Protein AF-A0A9X1VVJ6-F1 (afdb_monomer_lite)

Organism: NCBI:txid2916838

Foldseek 3Di:
DDLVVVLVVLLVVQVVLQVVLCVVPVQVPFDDWDADQALQKIWGHDPPDIWMFRKAWQWKAQQVQQKIAGLCLPPLGQRQQSCLLVQQLVVCVVVVNCLSNPRMDHHHPCSQSSSLSSSCVRNNASHKDWDDDPRMIIIIGTHDIDDPVVSVVSQVQWDQDPVSGTHHKAKEFPPQDLPDAQAKDWPDDDDGNDDDDPPDHTYIYGPVLVVVQVVVVHDDPRSCVVRVMDMDGPVRSVSSVVRHD

pLDDT: mean 96.11, std 2.96, range [78.62, 98.75]

Secondary structure (DSSP, 8-state):
--HHHHHHHHHHHHHHHHHHHHHHH-TTS-SEEEEETTTTEEEEEETTEEEEEEEEEEEEEETTTTEEEEGGG-TT---GGGGGGHHHHHHHHHHT-HHHH-SEEE--TTHHHHHHHHHHHHH--SEEEEEEETTEEEEEEEEEEE-HHHHHHHHHH-EEETTTEEE-EEEE-TT--SSS----EESS---TT----TT--EEEE-HHHHHHHHHTTSS-HHHHHHH--EEEEHHHHHHHHHHH-

InterPro domains:
  IPR049249 Family of unknown function DUF6882 [PF21813] (6-143)

Radius of gyration: 20.79 Å; chains: 1; bounding box: 54×47×54 Å

Structure (mmCIF, N/CA/C/O backbone):
data_AF-A0A9X1VVJ6-F1
#
_entry.id   AF-A0A9X1VVJ6-F1
#
loop_
_atom_site.group_PDB
_atom_site.id
_atom_site.type_symbol
_atom_site.label_atom_id
_atom_site.label_alt_id
_atom_site.label_comp_id
_atom_site.label_asym_id
_atom_site.label_entity_id
_atom_site.label_seq_id
_atom_site.pdbx_PDB_ins_code
_atom_site.Cartn_x
_atom_site.Cartn_y
_atom_site.Cartn_z
_atom_site.occupancy
_atom_site.B_iso_or_equiv
_atom_site.auth_seq_id
_atom_site.auth_comp_id
_atom_site.auth_asym_id
_atom_site.auth_atom_id
_atom_site.pdbx_PDB_model_num
ATOM 1 N N . MET A 1 1 ? -9.394 -23.927 14.665 1.00 83.56 1 MET A N 1
ATOM 2 C CA . MET A 1 1 ? -10.189 -23.006 15.516 1.00 83.56 1 MET A CA 1
ATOM 3 C C . MET A 1 1 ? -11.345 -22.495 14.666 1.00 83.56 1 MET A C 1
ATOM 5 O O . MET A 1 1 ? -11.160 -22.437 13.464 1.00 83.56 1 MET A O 1
ATOM 9 N N . LYS A 1 2 ? -12.531 -22.216 15.223 1.00 93.81 2 LYS A N 1
ATOM 10 C CA . LYS A 1 2 ? -13.623 -21.587 14.450 1.00 93.81 2 LYS A CA 1
ATOM 11 C C . LYS A 1 2 ? -13.331 -20.093 14.268 1.00 93.81 2 LYS A C 1
ATOM 13 O O . LYS A 1 2 ? -12.770 -19.509 15.195 1.00 93.81 2 LYS A O 1
ATOM 18 N N . TYR A 1 3 ? -13.766 -19.499 13.153 1.00 96.00 3 TYR A N 1
ATOM 19 C CA . TYR A 1 3 ? -13.563 -18.077 12.832 1.00 96.00 3 TYR A CA 1
ATOM 20 C C . TYR A 1 3 ? -13.883 -17.152 14.011 1.00 96.00 3 TYR A C 1
ATOM 22 O O . TYR A 1 3 ? -12.994 -16.477 14.508 1.00 96.00 3 TYR A O 1
ATOM 30 N N . LYS A 1 4 ? -15.106 -17.224 14.551 1.00 95.38 4 LYS A N 1
ATOM 31 C CA . LYS A 1 4 ? -15.554 -16.348 15.644 1.00 95.38 4 LYS A CA 1
ATOM 32 C C . LYS A 1 4 ? -14.615 -16.357 16.859 1.00 95.38 4 LYS A C 1
ATOM 34 O O . LYS A 1 4 ? -14.256 -15.311 17.373 1.00 95.38 4 LYS A O 1
ATOM 39 N N . LYS A 1 5 ? -14.142 -17.539 17.271 1.00 96.88 5 LYS A N 1
ATOM 40 C CA . LYS A 1 5 ? -13.196 -17.666 18.394 1.00 96.88 5 LYS A CA 1
ATOM 41 C C . LYS A 1 5 ? -11.812 -17.099 18.053 1.00 96.88 5 LYS A C 1
ATOM 43 O O . LYS A 1 5 ? -11.107 -16.634 18.942 1.00 96.88 5 LYS A O 1
ATOM 48 N N . TYR A 1 6 ? -11.396 -17.194 16.789 1.00 97.19 6 TYR A N 1
ATOM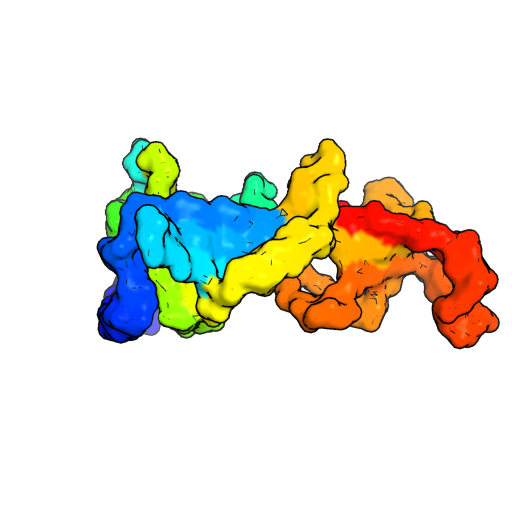 49 C CA . TYR A 1 6 ? -10.152 -16.583 16.325 1.00 97.19 6 TYR A CA 1
ATOM 50 C C . TYR A 1 6 ? -10.257 -15.058 16.355 1.00 97.19 6 TYR A C 1
ATOM 52 O O . TYR A 1 6 ? -9.444 -14.425 17.016 1.00 97.19 6 TYR A O 1
ATOM 60 N N . ALA A 1 7 ? -11.306 -14.515 15.739 1.00 97.38 7 ALA A N 1
ATOM 61 C CA . ALA A 1 7 ? -11.630 -13.097 15.718 1.00 97.38 7 ALA A CA 1
ATOM 62 C C . ALA A 1 7 ? -11.698 -12.494 17.131 1.00 97.38 7 ALA A C 1
ATOM 64 O O . ALA A 1 7 ? -10.982 -11.544 17.429 1.00 97.38 7 ALA A O 1
ATOM 65 N N . GLU A 1 8 ? -12.455 -13.113 18.045 1.00 97.19 8 GLU A N 1
ATOM 66 C CA . GLU A 1 8 ? -12.540 -12.693 19.453 1.00 97.19 8 GLU A CA 1
ATOM 67 C C . GLU A 1 8 ? -11.159 -12.633 20.125 1.00 97.19 8 GLU A C 1
ATOM 69 O O . GLU A 1 8 ? -10.846 -11.668 20.825 1.00 97.19 8 GLU A O 1
ATOM 74 N N . LYS A 1 9 ? -10.307 -13.640 19.890 1.00 97.62 9 LYS A N 1
ATOM 75 C CA . LYS A 1 9 ? -8.946 -13.679 20.439 1.00 97.62 9 LYS A CA 1
ATOM 76 C C . LYS A 1 9 ? -8.069 -12.570 19.853 1.00 97.62 9 LYS A C 1
ATOM 78 O O . LYS A 1 9 ? -7.308 -11.958 20.600 1.00 97.62 9 LYS A O 1
ATOM 83 N N . SER A 1 10 ? -8.154 -12.320 18.549 1.00 97.62 10 SER A N 1
ATOM 84 C CA . S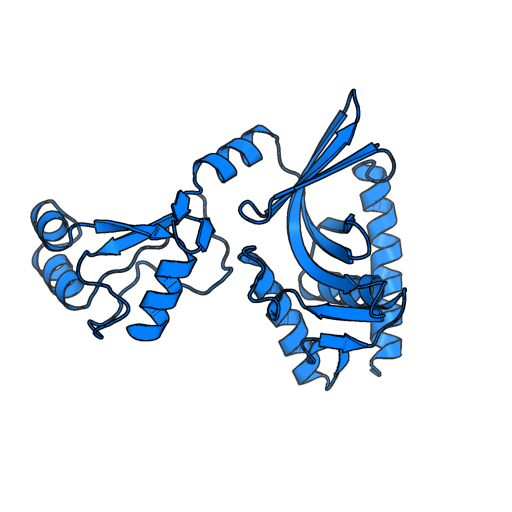ER A 1 10 ? -7.398 -11.250 17.892 1.00 97.62 10 SER A CA 1
ATOM 85 C C . SER A 1 10 ? -7.830 -9.875 18.408 1.00 97.62 10 SER A C 1
ATOM 87 O O . SER A 1 10 ? -6.971 -9.068 18.752 1.00 97.62 10 SER A O 1
ATOM 89 N N . CYS A 1 11 ? -9.134 -9.636 18.588 1.00 97.88 11 CYS A N 1
ATOM 90 C CA . CYS A 1 11 ? -9.654 -8.400 19.185 1.00 97.88 11 CYS A CA 1
ATOM 91 C C . CYS A 1 11 ? -9.164 -8.185 20.623 1.00 97.88 11 CYS A C 1
ATOM 93 O O . CYS A 1 11 ? -8.804 -7.072 20.995 1.00 97.88 11 CYS A O 1
ATOM 95 N N . GLN A 1 12 ? -9.133 -9.239 21.447 1.00 97.12 12 GLN A N 1
ATOM 96 C CA . GLN A 1 12 ? -8.618 -9.153 22.820 1.00 97.12 12 GLN A CA 1
ATOM 97 C C . GLN A 1 12 ? -7.144 -8.742 22.846 1.00 97.12 12 GLN A C 1
ATOM 99 O O . GLN A 1 12 ? -6.789 -7.802 23.553 1.00 97.12 12 GLN A O 1
ATOM 104 N N . LYS A 1 13 ? -6.309 -9.388 22.023 1.00 95.88 13 LYS A N 1
ATOM 105 C CA . LYS A 1 13 ? -4.891 -9.028 21.894 1.00 95.88 13 LYS A CA 1
ATOM 106 C C . LYS A 1 13 ? -4.706 -7.594 21.406 1.00 95.88 13 LYS A C 1
ATOM 108 O O . LYS A 1 13 ? -3.882 -6.873 21.961 1.00 95.88 13 LYS A O 1
ATOM 113 N N . LEU A 1 14 ? -5.466 -7.183 20.383 1.00 97.44 14 LEU A N 1
ATOM 114 C CA . LEU A 1 14 ? -5.375 -5.820 19.869 1.00 97.44 14 LEU A CA 1
ATOM 115 C C . LEU A 1 14 ? -5.763 -4.815 20.953 1.00 97.44 14 LEU A C 1
ATOM 117 O O . LEU A 1 14 ? -5.062 -3.830 21.109 1.00 97.44 14 LEU A O 1
ATOM 121 N N . ASN A 1 15 ? -6.819 -5.057 21.733 1.00 95.94 15 ASN A N 1
ATOM 122 C CA . ASN A 1 15 ? -7.220 -4.142 22.806 1.00 95.94 15 ASN A CA 1
ATOM 123 C C . ASN A 1 15 ? -6.113 -3.932 23.851 1.00 95.94 15 ASN A C 1
ATOM 125 O O . ASN A 1 15 ? -5.872 -2.797 24.257 1.00 95.94 15 ASN A O 1
ATOM 129 N N . GLU A 1 16 ? -5.431 -4.998 24.276 1.00 94.12 16 GLU A N 1
ATOM 130 C CA . GLU A 1 16 ? -4.302 -4.895 25.211 1.00 94.12 16 GLU A CA 1
ATOM 131 C C . GLU A 1 16 ? -3.166 -4.058 24.612 1.00 94.12 16 GLU A C 1
ATOM 133 O O . GLU A 1 16 ? -2.712 -3.09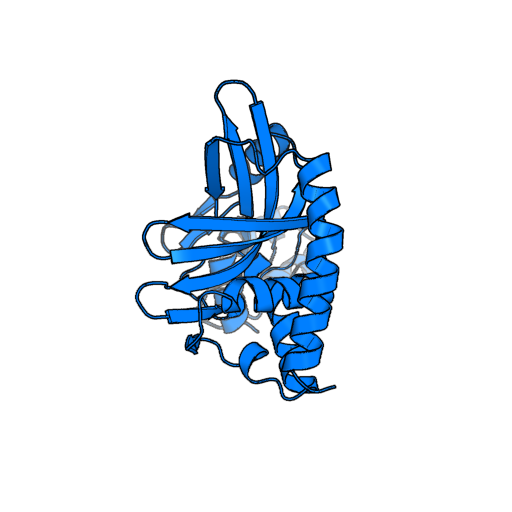8 25.231 1.00 94.12 16 GLU A O 1
ATOM 138 N N . PHE A 1 17 ? -2.777 -4.365 23.375 1.00 95.69 17 PHE A N 1
ATOM 139 C CA . PHE A 1 17 ? -1.693 -3.677 22.680 1.00 95.69 17 PHE A CA 1
ATOM 140 C C . PHE A 1 17 ? -2.023 -2.206 22.365 1.00 95.69 17 PHE A C 1
ATOM 142 O O . PHE A 1 17 ? -1.212 -1.302 22.570 1.00 95.69 17 PHE A O 1
ATOM 149 N N . GLN A 1 18 ? -3.248 -1.945 21.909 1.00 96.00 18 GLN A N 1
ATOM 150 C CA . GLN A 1 18 ? -3.723 -0.621 21.519 1.00 96.00 18 GLN A CA 1
ATOM 151 C C . GLN A 1 18 ? -3.803 0.328 22.724 1.00 96.00 18 GLN A C 1
ATOM 153 O O . GLN A 1 18 ? -3.614 1.531 22.553 1.00 96.00 18 GLN A O 1
ATOM 158 N N . ASN A 1 19 ? -4.039 -0.178 23.940 1.00 95.00 19 ASN A N 1
ATOM 159 C CA . ASN A 1 19 ? -4.012 0.647 25.151 1.00 95.00 19 ASN A CA 1
ATOM 160 C C . ASN A 1 19 ? -2.631 1.266 25.393 1.00 95.00 19 ASN A C 1
ATOM 162 O O . ASN A 1 19 ? -2.540 2.440 25.751 1.00 95.00 19 ASN A O 1
ATOM 166 N N . ASP A 1 20 ? -1.564 0.496 25.193 1.00 95.50 20 ASP A N 1
ATOM 167 C CA . ASP A 1 20 ? -0.199 0.992 25.366 1.00 95.50 20 ASP A CA 1
ATOM 168 C C . ASP A 1 20 ? 0.210 1.902 24.203 1.00 95.50 20 ASP A C 1
ATOM 170 O O . ASP A 1 20 ? 0.806 2.954 24.436 1.00 95.50 20 ASP A O 1
ATOM 174 N N . PHE A 1 21 ? -0.209 1.577 22.974 1.00 97.00 21 PHE A N 1
ATOM 175 C CA . PHE A 1 21 ? -0.048 2.454 21.811 1.00 97.00 21 PHE A CA 1
ATOM 176 C C . PHE A 1 21 ? -0.684 3.836 22.034 1.00 97.00 21 PHE A C 1
ATOM 178 O O . PHE A 1 21 ? -0.017 4.860 21.883 1.00 97.00 21 PHE A O 1
ATOM 185 N N . ARG A 1 22 ? -1.953 3.880 22.466 1.00 96.38 22 ARG A N 1
ATOM 186 C CA . ARG A 1 22 ? -2.681 5.134 22.730 1.00 96.38 22 ARG A CA 1
ATOM 187 C C . ARG A 1 22 ? -2.017 5.968 23.816 1.00 96.38 22 ARG A C 1
ATOM 189 O O . ARG A 1 22 ? -1.924 7.177 23.663 1.00 96.38 22 ARG A O 1
ATOM 196 N N . LYS A 1 23 ? -1.527 5.341 24.891 1.00 95.88 23 LYS A N 1
ATOM 197 C CA . LYS A 1 23 ? -0.794 6.047 25.955 1.00 95.88 23 LYS A CA 1
ATOM 198 C C . LYS A 1 23 ? 0.539 6.603 25.464 1.00 95.88 23 LYS A C 1
ATOM 200 O O . LYS A 1 23 ? 0.901 7.708 25.847 1.00 95.88 23 LYS A O 1
ATOM 205 N N . LYS A 1 24 ? 1.272 5.835 24.652 1.00 97.06 24 LYS A N 1
ATOM 206 C CA . LYS A 1 24 ? 2.585 6.232 24.134 1.00 97.06 24 LYS A CA 1
ATOM 207 C C . LYS A 1 24 ? 2.485 7.425 23.182 1.00 97.06 24 LYS A C 1
ATOM 209 O O . LYS A 1 24 ? 3.297 8.336 23.281 1.00 97.06 24 LYS A O 1
ATOM 214 N N . TYR A 1 25 ? 1.508 7.399 22.278 1.00 97.12 25 TYR A N 1
ATOM 215 C CA . TYR A 1 25 ? 1.393 8.356 21.172 1.00 97.12 25 TYR A CA 1
ATOM 216 C C . TYR A 1 25 ? 0.284 9.393 21.342 1.00 97.12 25 TYR A C 1
ATOM 218 O O . TYR A 1 25 ? 0.119 10.265 20.492 1.00 97.12 25 TYR A O 1
ATOM 226 N N . ASP A 1 26 ? -0.484 9.293 22.425 1.00 95.62 26 ASP A N 1
ATOM 227 C CA . ASP A 1 26 ? -1.562 10.216 22.772 1.00 95.62 26 ASP A CA 1
ATOM 228 C C . ASP A 1 26 ? -2.646 10.341 21.678 1.00 95.62 26 ASP A C 1
ATOM 230 O O . ASP A 1 26 ? -3.251 11.395 21.481 1.00 95.62 26 ASP A O 1
ATOM 234 N N . THR A 1 27 ? -2.898 9.255 20.932 1.00 94.19 27 THR A N 1
ATOM 235 C CA . THR A 1 27 ? -3.704 9.283 19.693 1.00 94.19 27 THR A CA 1
ATOM 236 C C . THR A 1 27 ? -5.182 9.621 19.894 1.00 94.19 27 THR A C 1
ATOM 238 O O . THR A 1 27 ? -5.867 9.930 18.922 1.00 94.19 27 THR A O 1
ATOM 241 N N . ASP A 1 28 ? -5.675 9.557 21.133 1.00 93.00 28 ASP A N 1
ATOM 242 C CA . ASP A 1 28 ? -7.059 9.898 21.485 1.00 93.00 28 ASP A CA 1
ATOM 243 C C . ASP A 1 28 ? -7.253 11.413 21.704 1.00 93.00 28 ASP A C 1
ATOM 245 O O . ASP A 1 28 ? -8.385 11.876 21.803 1.00 93.00 28 ASP A O 1
ATOM 249 N N . ASN A 1 29 ? -6.166 12.195 21.767 1.00 95.06 29 ASN A N 1
ATOM 250 C CA . ASN A 1 29 ? -6.191 13.614 22.138 1.00 95.06 29 ASN A CA 1
ATOM 251 C C . ASN A 1 29 ? -5.755 14.548 20.995 1.00 95.06 29 ASN A C 1
ATOM 253 O O . ASN A 1 29 ? -5.213 15.624 21.259 1.00 95.06 29 ASN A O 1
ATOM 257 N N . TYR A 1 30 ? -5.962 14.144 19.740 1.00 97.06 30 TYR A N 1
ATOM 258 C CA . TYR A 1 30 ? -5.813 15.004 18.561 1.00 97.06 30 TYR A CA 1
ATOM 259 C C . TYR A 1 30 ? -7.189 15.388 18.014 1.00 97.06 30 TYR A C 1
ATOM 261 O O . TYR A 1 30 ? -8.105 14.570 17.990 1.00 97.06 30 TYR A O 1
ATOM 269 N N . GLU A 1 31 ? -7.336 16.636 17.577 1.00 96.94 31 GLU A N 1
ATOM 270 C CA . GLU A 1 31 ? -8.619 17.175 17.106 1.00 96.94 31 GLU A CA 1
ATOM 271 C C . GLU A 1 31 ? -8.898 16.820 15.648 1.00 96.94 31 GLU A C 1
ATOM 273 O O . GLU A 1 31 ? -10.048 16.635 15.256 1.00 96.94 31 GLU A O 1
ATOM 278 N N . ASN A 1 32 ? -7.840 16.736 14.844 1.00 97.75 32 ASN A N 1
ATOM 279 C CA . ASN A 1 32 ? -7.927 16.555 13.408 1.00 97.75 32 ASN A CA 1
ATOM 280 C C . ASN A 1 32 ? -7.005 15.433 12.945 1.00 97.75 32 ASN A C 1
ATOM 282 O O . ASN A 1 32 ? -6.000 15.096 13.577 1.00 97.75 32 ASN A O 1
ATOM 286 N N . TRP A 1 33 ? -7.341 14.892 11.783 1.00 97.75 33 TRP A N 1
ATOM 287 C CA . TRP A 1 33 ? -6.534 13.917 11.076 1.00 97.75 33 TRP A CA 1
ATOM 288 C C . TRP A 1 33 ? -6.500 14.266 9.590 1.00 97.75 33 TRP A C 1
ATOM 290 O O . TRP A 1 33 ? -7.429 14.863 9.047 1.00 97.75 33 TRP A O 1
ATOM 300 N N . PHE A 1 34 ? -5.423 13.874 8.927 1.00 97.62 34 PHE A N 1
ATOM 301 C CA . PHE A 1 34 ? -5.291 13.913 7.478 1.00 97.62 34 PHE A CA 1
ATOM 302 C C . PHE A 1 34 ? -4.490 12.693 7.045 1.00 97.62 34 PHE A C 1
ATOM 304 O O . PHE A 1 34 ? -3.456 12.408 7.639 1.00 97.62 34 PHE A O 1
ATOM 311 N N . TYR A 1 35 ? -4.953 11.967 6.033 1.00 97.12 35 TYR A N 1
ATOM 312 C CA . TYR A 1 35 ? -4.183 10.874 5.448 1.00 97.12 35 TYR A CA 1
ATOM 313 C C . TYR A 1 35 ? -3.980 11.123 3.955 1.00 97.12 35 TYR A C 1
ATOM 315 O O . TYR A 1 35 ? -4.862 11.664 3.282 1.00 97.12 35 TYR A O 1
ATOM 323 N N . ASN A 1 36 ? -2.831 10.699 3.440 1.00 96.38 36 ASN A N 1
ATOM 324 C CA . ASN A 1 36 ? -2.491 10.769 2.028 1.00 96.38 36 ASN A CA 1
ATOM 325 C C . ASN A 1 36 ? -2.326 9.347 1.481 1.00 96.38 36 ASN A C 1
ATOM 327 O O . ASN A 1 36 ? -1.513 8.576 1.976 1.00 96.38 36 ASN A O 1
ATOM 331 N N . GLN A 1 37 ? -3.113 9.004 0.459 1.00 95.00 37 GLN A N 1
ATOM 332 C CA . GLN A 1 37 ? -3.111 7.663 -0.136 1.00 95.00 37 GLN A CA 1
ATOM 333 C C . GLN A 1 37 ? -1.832 7.382 -0.930 1.00 95.00 37 GLN A C 1
ATOM 335 O O . GLN A 1 37 ? -1.354 6.257 -0.967 1.00 95.00 37 GLN A O 1
ATOM 340 N N . SER A 1 38 ? -1.267 8.404 -1.568 1.00 94.19 38 SER A N 1
ATOM 341 C CA . SER A 1 38 ? -0.103 8.246 -2.437 1.00 94.19 38 SER A CA 1
ATOM 342 C C . SER A 1 38 ? 1.191 8.068 -1.649 1.00 94.19 38 SER A C 1
ATOM 344 O O . SER A 1 38 ? 2.067 7.330 -2.087 1.00 94.19 38 SER A O 1
ATOM 346 N N . SER A 1 39 ? 1.320 8.754 -0.508 1.00 94.56 39 SER A N 1
ATOM 347 C CA . SER A 1 39 ? 2.472 8.628 0.398 1.00 94.56 39 SER A CA 1
ATOM 348 C C . SER A 1 39 ? 2.235 7.645 1.548 1.00 94.56 39 SER A C 1
ATOM 350 O O . SER A 1 39 ? 3.168 7.343 2.284 1.00 94.56 39 SER A O 1
ATOM 352 N N . GLU A 1 40 ? 1.005 7.142 1.707 1.00 96.19 40 GLU A N 1
ATOM 353 C CA . GLU A 1 40 ? 0.582 6.243 2.791 1.00 96.19 40 GLU A CA 1
ATOM 354 C C . GLU A 1 40 ? 0.927 6.781 4.186 1.00 96.19 40 GLU A C 1
ATOM 356 O O . GLU A 1 40 ? 1.308 6.042 5.099 1.00 96.19 40 GLU A O 1
ATOM 361 N N . THR A 1 41 ? 0.771 8.096 4.358 1.00 97.88 41 THR A N 1
ATOM 362 C CA . THR A 1 41 ? 1.017 8.792 5.621 1.00 97.88 41 THR A CA 1
ATOM 363 C C . THR A 1 41 ? -0.285 9.219 6.289 1.00 97.88 41 THR A C 1
ATOM 365 O O . THR A 1 41 ? -1.248 9.628 5.639 1.00 97.88 41 THR A O 1
ATOM 368 N N . LEU A 1 42 ? -0.320 9.122 7.616 1.00 98.56 42 LEU A N 1
ATOM 369 C CA . LEU A 1 42 ? -1.376 9.632 8.481 1.00 98.56 42 LEU A CA 1
ATOM 370 C C . LEU A 1 42 ? -0.779 10.703 9.388 1.00 98.56 42 LEU A C 1
ATOM 372 O O . LEU A 1 42 ? 0.123 10.418 10.167 1.00 98.56 42 LEU A O 1
ATOM 376 N N . ARG A 1 43 ? -1.336 11.907 9.339 1.00 98.50 43 ARG A N 1
ATOM 377 C CA . ARG A 1 43 ? -1.076 13.002 10.270 1.00 98.50 43 ARG A CA 1
ATOM 378 C C . ARG A 1 43 ? -2.231 13.108 11.256 1.00 98.50 43 ARG A C 1
ATOM 380 O O . ARG A 1 43 ? -3.381 13.235 10.836 1.00 98.50 43 ARG A O 1
ATOM 387 N N . LEU A 1 44 ? -1.929 13.130 12.548 1.00 98.50 44 LEU A N 1
ATOM 388 C CA . LEU A 1 44 ? -2.854 13.554 13.602 1.00 98.50 44 LEU A CA 1
ATOM 389 C C . LEU A 1 44 ? -2.381 14.908 14.123 1.00 98.50 44 LEU A C 1
ATOM 391 O O . LEU A 1 44 ? -1.186 15.076 14.357 1.00 98.50 44 LEU A O 1
ATOM 395 N N . TYR A 1 45 ? -3.276 15.885 14.270 1.00 98.19 45 TYR A N 1
ATOM 396 C CA . TYR A 1 45 ? -2.874 17.239 14.652 1.00 98.19 45 TYR A CA 1
ATOM 397 C C . TYR A 1 45 ? -3.952 18.017 15.421 1.00 98.19 45 TYR A C 1
ATOM 399 O O . TYR A 1 45 ? -5.156 17.830 15.244 1.00 98.19 45 TYR A O 1
ATOM 407 N N . SER A 1 46 ? -3.475 18.923 16.267 1.00 97.56 46 SER A N 1
ATOM 408 C CA . SER A 1 46 ? -4.220 19.970 16.975 1.00 97.56 46 SER A CA 1
ATOM 409 C C . SER A 1 46 ? -3.425 21.277 16.872 1.00 97.56 46 SER A C 1
ATOM 411 O O . SER A 1 46 ? -2.328 21.286 16.319 1.00 97.56 46 SER A O 1
ATOM 413 N N . GLU A 1 47 ? -3.928 22.378 17.435 1.00 95.06 47 GLU A N 1
ATOM 414 C CA . GLU A 1 47 ? -3.269 23.697 17.366 1.00 95.06 47 GLU A CA 1
ATOM 415 C C . GLU A 1 47 ? -1.776 23.675 17.759 1.00 95.06 47 GLU A C 1
ATOM 417 O O . GLU A 1 47 ? -0.962 24.332 17.117 1.00 95.06 47 GLU A O 1
ATOM 422 N N . ASN A 1 48 ? -1.405 22.883 18.774 1.00 94.56 48 ASN A N 1
ATOM 423 C CA . ASN A 1 48 ? -0.067 22.914 19.382 1.00 94.56 48 ASN A CA 1
ATOM 424 C C . ASN A 1 48 ? 0.720 21.597 19.286 1.00 94.56 48 ASN A C 1
ATOM 426 O O . ASN A 1 48 ? 1.773 21.474 19.910 1.00 94.56 48 ASN A O 1
ATOM 430 N N . LYS A 1 49 ? 0.210 20.585 18.575 1.00 96.56 49 LYS A N 1
ATOM 431 C CA . LYS A 1 49 ? 0.896 19.292 18.445 1.00 96.56 49 LYS A CA 1
ATOM 432 C C . LYS A 1 49 ? 0.483 18.554 17.185 1.00 96.56 49 LYS A C 1
ATOM 434 O O . LYS A 1 49 ? -0.668 18.632 16.761 1.00 96.56 49 LYS A O 1
ATOM 439 N N . GLU A 1 50 ? 1.412 17.782 16.647 1.00 97.88 50 GLU A N 1
ATOM 440 C CA . GLU A 1 50 ? 1.169 16.869 15.543 1.00 97.88 50 GLU A CA 1
ATOM 441 C C . GLU A 1 50 ? 2.066 15.641 15.637 1.00 97.88 50 GLU A C 1
ATOM 443 O O . GLU A 1 50 ? 3.133 15.689 16.247 1.00 97.88 50 GLU A O 1
ATOM 448 N N . ILE A 1 51 ? 1.611 14.550 15.035 1.00 98.50 51 ILE A N 1
ATOM 449 C CA . ILE A 1 51 ? 2.355 13.303 14.898 1.00 98.50 51 ILE A CA 1
ATOM 450 C C . ILE A 1 51 ? 2.026 12.670 13.549 1.00 98.50 51 ILE A C 1
ATOM 452 O O . ILE A 1 51 ? 0.910 12.826 13.039 1.00 98.50 51 ILE A O 1
ATOM 456 N N . TYR A 1 52 ? 2.993 11.956 12.983 1.00 98.69 52 TYR A N 1
ATOM 457 C CA . TYR A 1 52 ? 2.874 11.330 11.676 1.00 98.69 52 TYR A CA 1
ATOM 458 C C . TYR A 1 52 ? 3.181 9.839 11.763 1.00 98.69 52 TYR A C 1
ATOM 460 O O . TYR A 1 52 ? 4.049 9.406 12.518 1.00 98.69 52 TYR A O 1
ATOM 468 N N . PHE A 1 53 ? 2.470 9.054 10.963 1.00 98.62 53 PHE A N 1
ATOM 469 C CA . PHE A 1 53 ? 2.676 7.620 10.848 1.00 98.62 53 PHE A CA 1
ATOM 470 C C . PHE A 1 53 ? 2.675 7.186 9.388 1.00 98.62 53 PHE A C 1
ATOM 472 O O . PHE A 1 53 ? 1.866 7.690 8.609 1.00 98.62 53 PHE A O 1
ATOM 479 N N . LYS A 1 54 ? 3.485 6.183 9.035 1.00 97.94 54 LYS A N 1
ATOM 480 C CA . LYS A 1 54 ? 3.191 5.356 7.855 1.00 97.94 54 LYS A CA 1
ATOM 481 C C . LYS A 1 54 ? 2.070 4.381 8.185 1.00 97.94 54 LYS A C 1
ATOM 483 O O . LYS A 1 54 ? 1.988 3.875 9.312 1.00 97.94 54 LYS A O 1
ATOM 488 N N . TYR A 1 55 ? 1.234 4.079 7.199 1.00 98.06 55 TYR A N 1
ATOM 489 C CA . TYR A 1 55 ? 0.143 3.134 7.371 1.00 98.06 55 TYR A CA 1
ATOM 490 C C . TYR A 1 55 ? 0.047 2.090 6.255 1.00 98.06 55 TYR A C 1
ATOM 492 O O . TYR A 1 55 ? 0.611 2.235 5.177 1.00 98.06 55 TYR A O 1
ATOM 500 N N . ILE A 1 56 ? -0.689 1.015 6.539 1.00 98.00 56 ILE A N 1
ATOM 501 C CA . ILE A 1 56 ? -1.210 0.064 5.552 1.00 98.00 56 ILE A CA 1
ATOM 502 C C . ILE A 1 56 ? -2.739 0.137 5.617 1.00 98.00 56 ILE A C 1
ATOM 504 O O . ILE A 1 56 ? -3.301 -0.045 6.708 1.00 98.00 56 ILE A O 1
ATOM 508 N N . PRO A 1 57 ? -3.450 0.395 4.504 1.00 98.12 57 PRO A N 1
ATOM 509 C CA . PRO A 1 57 ? -4.904 0.353 4.516 1.00 98.12 57 PRO A CA 1
ATOM 510 C C . PRO A 1 57 ? -5.376 -1.088 4.693 1.00 98.12 57 PRO A C 1
ATOM 512 O O . PRO A 1 57 ? -4.956 -1.984 3.965 1.00 98.12 57 PRO A O 1
ATOM 515 N N . VAL A 1 58 ? -6.283 -1.318 5.639 1.00 98.62 58 VAL A N 1
ATOM 516 C CA . VAL A 1 58 ? -6.892 -2.636 5.880 1.00 98.62 58 VAL A CA 1
ATOM 517 C C . VAL A 1 58 ? -8.140 -2.809 5.026 1.00 98.62 58 VAL A C 1
ATOM 519 O O . VAL A 1 58 ? -8.329 -3.824 4.360 1.00 98.62 58 VAL A O 1
ATOM 522 N N . GLY A 1 59 ? -9.001 -1.800 5.036 1.00 98.31 59 GLY A N 1
ATOM 523 C CA . GLY A 1 59 ? -10.267 -1.830 4.330 1.00 98.31 59 GLY A CA 1
ATOM 524 C C . GLY A 1 59 ? -11.186 -0.712 4.778 1.00 98.31 59 GLY A C 1
ATOM 525 O O . GLY A 1 59 ? -10.810 0.170 5.559 1.00 98.31 59 GLY A O 1
ATOM 526 N N . THR A 1 60 ? -12.399 -0.750 4.245 1.00 98.19 60 THR A N 1
ATOM 527 C CA . THR A 1 60 ? -13.410 0.274 4.486 1.00 98.19 60 THR A CA 1
ATOM 528 C C . THR A 1 60 ? -14.737 -0.348 4.878 1.00 98.19 60 THR A C 1
ATOM 530 O O . THR A 1 60 ? -15.118 -1.385 4.335 1.00 98.19 60 THR A O 1
ATOM 533 N N . PHE A 1 61 ? -15.446 0.302 5.797 1.00 98.56 61 PHE A N 1
ATOM 534 C CA . PHE A 1 61 ? -16.800 -0.066 6.187 1.00 98.56 61 PHE A CA 1
ATOM 535 C C . PHE A 1 61 ? -17.764 1.069 5.835 1.00 98.56 61 PHE A C 1
ATOM 537 O O . PHE A 1 61 ? -17.613 2.185 6.331 1.00 98.56 61 PHE A O 1
ATOM 544 N N . SER A 1 62 ? -18.753 0.801 4.981 1.00 97.81 62 SER A N 1
ATOM 545 C CA . SER A 1 62 ? -19.837 1.753 4.714 1.00 97.81 62 SER A CA 1
ATOM 546 C C . SER A 1 62 ? -20.926 1.571 5.761 1.00 97.81 62 SER A C 1
ATOM 548 O O . SER A 1 62 ? -21.645 0.572 5.736 1.00 97.81 62 SER A O 1
ATOM 550 N N . GLN A 1 63 ? -21.103 2.564 6.631 1.00 96.75 63 GLN A N 1
ATOM 551 C CA . GLN A 1 63 ? -22.183 2.593 7.622 1.00 96.75 63 GLN A CA 1
ATOM 552 C C . GLN A 1 63 ? -23.560 2.658 6.950 1.00 96.75 63 GLN A C 1
ATOM 554 O O . GLN A 1 63 ? -24.534 2.092 7.440 1.00 96.75 63 GLN A O 1
ATOM 559 N N . LYS A 1 64 ? -23.654 3.317 5.788 1.00 96.25 64 LYS A N 1
ATOM 560 C CA . LYS A 1 64 ? -24.906 3.422 5.031 1.00 96.25 64 LYS A CA 1
ATOM 561 C C . LYS A 1 64 ? -25.353 2.085 4.449 1.00 96.25 64 LYS A C 1
ATOM 563 O O . LYS A 1 64 ? -26.549 1.804 4.409 1.00 96.25 64 LYS A O 1
ATOM 568 N N . LYS A 1 65 ? -24.408 1.287 3.941 1.00 97.06 65 LYS A N 1
ATOM 569 C CA . LYS A 1 65 ? -24.699 -0.009 3.309 1.00 97.06 65 LYS A CA 1
ATOM 570 C C . LYS A 1 65 ? -24.549 -1.191 4.266 1.00 97.06 65 LYS A C 1
ATOM 572 O O . LYS A 1 65 ? -25.030 -2.269 3.936 1.00 97.06 65 LYS A O 1
ATOM 577 N N . ASN A 1 66 ? -23.924 -0.987 5.426 1.00 97.94 66 ASN A N 1
ATOM 578 C CA . ASN A 1 66 ? -23.472 -2.038 6.337 1.00 97.94 66 ASN A CA 1
ATOM 579 C C . ASN A 1 66 ? -22.611 -3.078 5.615 1.00 97.94 66 ASN A C 1
ATOM 581 O O . ASN A 1 66 ? -22.865 -4.281 5.690 1.00 97.94 66 ASN A O 1
ATOM 585 N N . THR A 1 67 ? -21.620 -2.611 4.855 1.00 98.25 67 THR A N 1
ATOM 586 C CA . THR A 1 67 ? -20.732 -3.487 4.085 1.00 98.25 67 THR A CA 1
ATOM 587 C C . THR A 1 67 ? -19.272 -3.189 4.354 1.00 98.25 67 THR A C 1
ATOM 589 O O . THR A 1 67 ? -18.876 -2.035 4.506 1.00 98.25 67 THR A O 1
ATOM 592 N N . TRP A 1 68 ? -18.477 -4.251 4.385 1.00 98.50 68 TRP A N 1
ATOM 593 C CA . TRP A 1 68 ? -17.026 -4.207 4.411 1.00 98.50 68 TRP A CA 1
ATOM 594 C C . TRP A 1 68 ? -16.464 -4.420 3.007 1.00 98.50 68 TRP A C 1
ATOM 596 O O . TRP A 1 68 ? -16.994 -5.233 2.250 1.00 98.50 68 TRP A O 1
ATOM 606 N N . MET A 1 69 ? -15.368 -3.731 2.696 1.00 98.44 69 MET A N 1
ATOM 607 C CA . MET A 1 69 ? -14.525 -3.977 1.531 1.00 98.44 69 MET A CA 1
ATOM 608 C C . MET A 1 69 ? -13.063 -4.025 1.965 1.00 98.44 69 MET A C 1
ATOM 610 O O . MET A 1 69 ? -12.568 -3.071 2.571 1.00 98.44 69 MET A O 1
ATOM 614 N N . TRP A 1 70 ? -12.368 -5.109 1.631 1.00 98.62 70 TRP A N 1
ATOM 615 C CA . TRP A 1 70 ? -10.931 -5.213 1.867 1.00 98.62 70 TRP A CA 1
ATOM 616 C C . TRP A 1 70 ? -10.136 -4.262 0.970 1.00 98.62 70 TRP A C 1
ATOM 618 O O . TRP A 1 70 ? -10.499 -4.030 -0.183 1.00 98.62 70 TRP A O 1
ATOM 628 N N . SER A 1 71 ? -9.019 -3.737 1.476 1.00 97.88 71 SER A N 1
ATOM 629 C CA . SER A 1 71 ? -8.173 -2.824 0.701 1.00 97.88 71 SER A CA 1
ATOM 630 C C . SER A 1 71 ? -7.522 -3.508 -0.504 1.00 97.88 71 SER A C 1
ATOM 632 O O . SER A 1 71 ? -7.492 -2.904 -1.574 1.00 97.88 71 SER A O 1
ATOM 634 N N . TRP A 1 72 ? -7.102 -4.777 -0.388 1.00 96.88 72 TRP A N 1
ATOM 635 C CA . TRP A 1 72 ? -6.567 -5.556 -1.515 1.00 96.88 72 TRP A CA 1
ATOM 636 C C . TRP A 1 72 ? -7.541 -5.676 -2.697 1.00 96.88 72 TRP A C 1
ATOM 638 O O . TRP A 1 72 ? -7.089 -5.864 -3.820 1.00 96.88 72 TRP A O 1
ATOM 648 N N . ALA A 1 73 ? -8.851 -5.546 -2.462 1.00 96.94 73 ALA A N 1
ATOM 649 C CA . ALA A 1 73 ? -9.888 -5.616 -3.492 1.00 96.94 73 ALA A CA 1
ATOM 650 C C . ALA A 1 73 ? -10.298 -4.238 -4.047 1.00 96.94 73 ALA A C 1
ATOM 652 O O . ALA A 1 73 ? -11.071 -4.143 -4.999 1.00 96.94 73 ALA A O 1
ATOM 653 N N . ASN A 1 74 ? -9.835 -3.143 -3.437 1.00 94.94 74 ASN A N 1
ATOM 654 C CA . ASN A 1 74 ? -10.260 -1.801 -3.813 1.00 94.94 74 ASN A CA 1
ATOM 655 C C . ASN A 1 74 ? -9.409 -1.253 -4.964 1.00 94.94 74 ASN A C 1
ATOM 657 O O . ASN A 1 74 ? -8.407 -0.576 -4.736 1.00 94.94 74 ASN A O 1
ATOM 661 N N . GLU A 1 75 ? -9.819 -1.490 -6.207 1.00 90.19 75 GLU A N 1
ATOM 662 C CA . GLU A 1 75 ? -9.094 -1.019 -7.402 1.00 90.19 75 GLU A CA 1
ATOM 663 C C . GLU A 1 75 ? -9.025 0.510 -7.552 1.00 90.19 75 GLU A C 1
ATOM 665 O O . GLU A 1 75 ? -8.151 1.031 -8.245 1.00 90.19 75 GLU A O 1
ATOM 670 N N . ASN A 1 76 ? -9.905 1.244 -6.865 1.00 88.50 76 ASN A N 1
ATOM 671 C CA . ASN A 1 76 ? -9.917 2.709 -6.890 1.00 88.50 76 ASN A CA 1
ATOM 672 C C . ASN A 1 76 ? -8.943 3.340 -5.881 1.00 88.50 76 ASN A C 1
ATOM 674 O O . ASN A 1 76 ? -8.780 4.557 -5.872 1.00 88.50 76 ASN A O 1
ATOM 678 N N . SER A 1 77 ? -8.340 2.533 -5.006 1.00 90.56 77 SER A N 1
ATOM 679 C CA . SER A 1 77 ? -7.343 2.966 -4.024 1.00 90.56 77 SER A CA 1
ATOM 680 C C . SER A 1 77 ? -5.945 2.922 -4.642 1.00 90.56 77 SER A C 1
ATOM 682 O O . SER A 1 77 ? -5.574 1.933 -5.290 1.00 90.56 77 SER A O 1
ATOM 684 N N . VAL A 1 78 ? -5.197 4.012 -4.454 1.00 91.25 78 VAL A N 1
ATOM 685 C CA . VAL A 1 78 ? -3.847 4.203 -5.011 1.00 91.25 78 VAL A CA 1
ATOM 686 C C . VAL A 1 78 ? -2.739 3.755 -4.057 1.00 91.25 78 VAL A C 1
ATOM 688 O O . VAL A 1 78 ? -1.605 3.632 -4.498 1.00 91.25 78 VAL A O 1
ATOM 691 N N . GLU A 1 79 ? -3.069 3.475 -2.792 1.00 94.12 79 GLU A N 1
ATOM 692 C CA . GLU A 1 79 ? -2.159 2.962 -1.763 1.00 94.12 79 GLU A CA 1
ATOM 693 C C . GLU A 1 79 ? -1.450 1.665 -2.209 1.00 94.12 79 GLU A C 1
ATOM 695 O O . GLU A 1 79 ? -2.102 0.612 -2.296 1.00 94.12 79 GLU A O 1
ATOM 700 N N . PRO A 1 80 ? -0.129 1.680 -2.468 1.00 89.94 80 PRO A N 1
ATOM 701 C CA . PRO A 1 80 ? 0.585 0.489 -2.919 1.00 89.94 80 PRO A CA 1
ATOM 702 C C . PRO A 1 80 ? 0.572 -0.644 -1.884 1.00 89.94 80 PRO A C 1
ATOM 704 O O . PRO A 1 80 ? 0.312 -1.800 -2.227 1.00 89.94 80 PRO A O 1
ATOM 707 N N . ARG A 1 81 ? 0.779 -0.351 -0.594 1.00 93.19 81 ARG A N 1
ATOM 708 C CA . ARG A 1 81 ? 0.864 -1.366 0.468 1.00 93.19 81 ARG A CA 1
ATOM 709 C C . ARG A 1 81 ? -0.486 -1.995 0.803 1.00 93.19 81 ARG A C 1
ATOM 711 O O . ARG A 1 81 ? -0.515 -2.938 1.594 1.00 93.19 81 ARG A O 1
ATOM 718 N N . LYS A 1 82 ? -1.599 -1.610 0.157 1.00 95.56 82 LYS A N 1
ATOM 719 C CA . LYS A 1 82 ? -2.877 -2.348 0.258 1.00 95.56 82 LYS A CA 1
ATOM 720 C C . LYS A 1 82 ? -2.712 -3.837 -0.060 1.00 95.56 82 LYS A C 1
ATOM 722 O O . LYS A 1 82 ? -3.358 -4.673 0.571 1.00 95.56 82 LYS A O 1
ATOM 727 N N . PHE A 1 83 ? -1.793 -4.189 -0.965 1.00 95.31 83 PHE A N 1
ATOM 728 C CA . PHE A 1 83 ? -1.509 -5.578 -1.333 1.00 95.31 83 PHE A CA 1
ATOM 729 C C . PHE A 1 83 ? -0.893 -6.403 -0.191 1.00 95.31 83 PHE A C 1
ATOM 731 O O . PHE A 1 83 ? -1.017 -7.624 -0.202 1.00 95.31 83 PHE A O 1
ATOM 738 N N . GLN A 1 84 ? -0.358 -5.781 0.869 1.00 95.62 84 GLN A N 1
ATOM 739 C CA . GLN A 1 84 ? 0.045 -6.500 2.088 1.00 95.62 84 GLN A CA 1
ATOM 740 C C . GLN A 1 84 ? -1.136 -7.235 2.742 1.00 95.62 84 GLN A C 1
ATOM 742 O O . GLN A 1 84 ? -0.950 -8.269 3.387 1.00 95.62 84 GLN A O 1
ATOM 747 N N . THR A 1 85 ? -2.369 -6.758 2.537 1.00 97.44 85 THR A N 1
ATOM 748 C CA . THR A 1 85 ? -3.576 -7.425 3.045 1.00 97.44 85 THR A CA 1
ATOM 749 C C . THR A 1 85 ? -3.946 -8.701 2.281 1.00 97.44 85 THR A C 1
ATOM 751 O O . THR A 1 85 ? -4.752 -9.485 2.783 1.00 97.44 85 THR A O 1
ATOM 754 N N . LEU A 1 86 ? -3.280 -9.016 1.159 1.00 97.25 86 LEU A N 1
ATOM 755 C CA . LEU A 1 86 ? -3.367 -10.342 0.530 1.00 97.25 86 LEU A CA 1
ATOM 756 C C . LEU A 1 86 ? -2.864 -11.454 1.463 1.00 97.25 86 LEU A C 1
ATOM 758 O O . LEU A 1 86 ? -3.414 -12.551 1.439 1.00 97.25 86 LEU A O 1
ATOM 762 N N . LYS A 1 87 ? -1.928 -11.166 2.380 1.00 97.38 87 LYS A N 1
ATOM 763 C CA . LYS A 1 87 ? -1.506 -12.119 3.428 1.00 97.38 87 LYS A CA 1
ATOM 764 C C . LYS A 1 87 ? -2.683 -12.570 4.304 1.00 97.38 87 LYS A C 1
ATOM 766 O O . LYS A 1 87 ? -2.738 -13.721 4.742 1.00 97.38 87 LYS A O 1
ATOM 771 N N . VAL A 1 88 ? -3.648 -11.677 4.549 1.00 98.44 88 VAL A N 1
ATOM 772 C CA . VAL A 1 88 ? -4.877 -11.991 5.297 1.00 98.44 88 VAL A CA 1
ATOM 773 C C . VAL A 1 88 ? -5.792 -12.891 4.471 1.00 98.44 88 VAL A C 1
ATOM 775 O O . VAL A 1 88 ? -6.319 -13.869 5.005 1.00 98.44 88 VAL A O 1
ATOM 778 N N . LYS A 1 89 ? -5.916 -12.614 3.167 1.00 98.44 89 LYS A N 1
ATOM 779 C CA . LYS A 1 89 ? -6.655 -13.456 2.220 1.00 98.44 89 LYS A CA 1
ATOM 780 C C . LYS A 1 89 ? -6.084 -14.872 2.162 1.00 98.44 89 LYS A C 1
ATOM 782 O O . LYS A 1 89 ? -6.817 -15.826 2.407 1.00 98.44 89 LYS A O 1
ATOM 787 N N . GLU A 1 90 ? -4.776 -15.015 1.959 1.00 98.38 90 GLU A N 1
ATOM 788 C CA . GLU A 1 90 ? -4.087 -16.314 1.934 1.00 98.38 90 GLU A CA 1
ATOM 789 C C . GLU A 1 90 ? -4.274 -17.101 3.238 1.00 98.38 90 GLU A C 1
ATOM 791 O O . GLU A 1 90 ? -4.460 -18.323 3.242 1.00 98.38 90 GLU A O 1
ATOM 796 N N . PHE A 1 91 ? -4.214 -16.415 4.383 1.00 98.38 91 PHE A N 1
ATOM 797 C CA . PHE A 1 91 ? -4.509 -17.035 5.669 1.00 98.38 91 PHE A CA 1
ATOM 798 C C . PHE A 1 91 ? -5.970 -17.500 5.741 1.00 98.38 91 PHE A C 1
ATOM 800 O O . PHE A 1 91 ? -6.242 -18.612 6.203 1.00 98.38 91 PHE A O 1
ATOM 807 N N . GLY A 1 92 ? -6.900 -16.672 5.263 1.00 98.25 92 GLY A N 1
ATOM 808 C CA . GLY A 1 92 ? -8.318 -16.984 5.140 1.00 98.25 92 GLY A CA 1
ATOM 809 C C . GLY A 1 92 ? -8.585 -18.233 4.309 1.00 98.25 92 GLY A C 1
ATOM 810 O O . GLY A 1 92 ? -9.304 -19.117 4.771 1.00 98.25 92 GLY A O 1
ATOM 811 N N . GLU A 1 93 ? -7.945 -18.358 3.148 1.00 98.44 93 GLU A N 1
ATOM 812 C CA . GLU A 1 93 ? -8.035 -19.525 2.261 1.00 98.44 93 GLU A CA 1
ATOM 813 C C . GLU A 1 93 ? -7.546 -20.792 2.972 1.00 98.44 93 GLU A C 1
ATOM 815 O O . GLU A 1 93 ? -8.267 -21.785 3.060 1.00 98.44 93 GLU A O 1
ATOM 820 N N . LYS A 1 94 ? -6.368 -20.736 3.609 1.00 98.06 94 LYS A N 1
ATOM 821 C CA . LYS A 1 94 ? -5.805 -21.866 4.378 1.00 98.06 94 LYS A CA 1
ATOM 822 C C . LYS A 1 94 ? -6.696 -22.305 5.546 1.00 98.06 94 LYS A C 1
ATOM 824 O O . LYS A 1 94 ? -6.580 -23.439 6.017 1.00 98.06 94 LYS A O 1
ATOM 829 N N . LYS A 1 95 ? -7.539 -21.412 6.076 1.00 97.62 95 LYS A N 1
ATOM 830 C CA . LYS A 1 95 ? -8.445 -21.686 7.205 1.00 97.62 95 LYS A CA 1
ATOM 831 C C . LYS A 1 95 ? -9.907 -21.879 6.802 1.00 97.62 95 LYS A C 1
ATOM 833 O O . LYS A 1 95 ? -10.690 -22.263 7.670 1.00 97.62 95 LYS A O 1
ATOM 838 N N . ASN A 1 96 ? -10.255 -21.668 5.532 1.00 97.31 96 ASN A N 1
ATOM 839 C CA . ASN A 1 96 ? -11.629 -21.578 5.036 1.00 97.31 96 ASN A CA 1
ATOM 840 C C . ASN A 1 96 ? -12.465 -20.534 5.804 1.00 97.31 96 ASN A C 1
ATOM 842 O O . ASN A 1 96 ? -13.539 -20.835 6.326 1.00 97.31 96 ASN A O 1
ATOM 846 N N . TYR A 1 97 ? -11.939 -19.313 5.939 1.00 98.12 97 TYR A N 1
ATOM 847 C CA . TYR A 1 97 ? -12.640 -18.178 6.546 1.00 98.12 97 TYR A CA 1
ATOM 848 C C . TYR A 1 97 ? -13.123 -17.207 5.461 1.00 98.12 97 TYR A C 1
ATOM 850 O O . TYR A 1 97 ? -12.350 -16.399 4.946 1.00 98.12 97 TYR A O 1
ATOM 858 N N . GLU A 1 98 ? -14.414 -17.265 5.136 1.00 97.31 98 GLU A N 1
ATOM 859 C CA . GLU A 1 98 ? -15.029 -16.449 4.076 1.00 97.31 98 GLU A CA 1
ATOM 860 C C . GLU A 1 98 ? -14.891 -14.939 4.325 1.00 97.31 98 GLU A C 1
ATOM 862 O O . GLU A 1 98 ? -14.587 -14.188 3.405 1.00 97.31 98 GLU A O 1
ATOM 867 N N . ASN A 1 99 ? -14.989 -14.484 5.579 1.00 97.19 99 ASN A N 1
ATOM 868 C CA . ASN A 1 99 ? -14.811 -13.072 5.952 1.00 97.19 99 ASN A CA 1
ATOM 869 C C . ASN A 1 99 ? -13.427 -12.500 5.590 1.00 97.19 99 ASN A C 1
ATOM 871 O O . ASN A 1 99 ? -13.269 -11.287 5.476 1.00 97.19 99 ASN A O 1
ATOM 875 N N . LEU A 1 100 ? -12.415 -13.357 5.429 1.00 98.38 100 LEU A N 1
ATOM 876 C CA . LEU A 1 100 ? -11.056 -12.946 5.066 1.00 98.38 100 LEU A CA 1
ATOM 877 C C . LEU A 1 100 ? -10.780 -13.071 3.562 1.00 98.38 100 LEU A C 1
ATOM 879 O O . LEU A 1 100 ? -9.748 -12.601 3.100 1.00 98.38 100 LEU A O 1
ATOM 883 N N . THR A 1 101 ? -11.674 -13.714 2.808 1.00 98.06 101 THR A N 1
ATOM 884 C CA . THR A 1 101 ? -11.463 -14.059 1.391 1.00 98.06 101 THR A CA 1
ATOM 885 C C . THR A 1 101 ? -12.451 -13.384 0.453 1.00 98.06 101 THR A C 1
ATOM 887 O O . THR A 1 101 ? -12.081 -13.048 -0.669 1.00 98.06 101 THR A O 1
ATOM 890 N N . ASN A 1 102 ? -13.675 -13.122 0.914 1.00 98.19 102 ASN A N 1
ATOM 891 C CA . ASN A 1 102 ? -14.660 -12.350 0.173 1.00 98.19 102 ASN A CA 1
ATOM 892 C C . ASN A 1 102 ? -14.234 -10.878 0.120 1.00 98.19 102 ASN A C 1
ATOM 894 O O . ASN A 1 102 ? -14.093 -10.233 1.157 1.00 98.19 102 ASN A O 1
ATOM 898 N N . GLU A 1 103 ? -14.085 -10.349 -1.093 1.00 98.06 103 GLU A N 1
ATOM 899 C CA . GLU A 1 103 ? -13.683 -8.964 -1.383 1.00 98.06 103 GLU A CA 1
ATOM 900 C C . GLU A 1 103 ? -14.559 -7.931 -0.670 1.00 98.06 103 GLU A C 1
ATOM 902 O O . GLU A 1 103 ? -14.064 -6.992 -0.041 1.00 98.06 103 GLU A O 1
ATOM 907 N N . HIS A 1 104 ? -15.874 -8.135 -0.770 1.00 97.88 104 HIS A N 1
ATOM 908 C CA . HIS A 1 104 ? -16.900 -7.228 -0.286 1.00 97.88 104 HIS A CA 1
ATOM 909 C C . HIS A 1 104 ? -18.092 -8.022 0.263 1.00 97.88 104 HIS A C 1
ATOM 911 O O . HIS A 1 104 ? -18.651 -8.873 -0.431 1.00 97.88 104 HIS A O 1
ATOM 917 N N . PHE A 1 105 ? -18.520 -7.742 1.495 1.00 98.38 105 PHE A N 1
ATOM 918 C CA . PHE A 1 105 ? -19.606 -8.482 2.151 1.00 98.38 105 PHE A CA 1
ATOM 919 C C . PHE A 1 105 ? -20.357 -7.641 3.189 1.00 98.38 105 PHE A C 1
ATOM 921 O O . PHE A 1 105 ? -19.906 -6.573 3.595 1.00 98.38 105 PHE A O 1
ATOM 928 N N . GLY A 1 106 ? -21.537 -8.115 3.598 1.00 98.44 106 GLY A N 1
ATOM 929 C CA . GLY A 1 106 ? -22.343 -7.475 4.639 1.00 98.44 106 GLY A CA 1
ATOM 930 C C . GLY A 1 106 ? -21.750 -7.683 6.032 1.00 98.44 106 GLY A C 1
ATOM 931 O O . GLY A 1 106 ? -21.307 -8.781 6.358 1.00 98.44 106 GLY A O 1
ATOM 932 N N . GLY A 1 107 ? -21.774 -6.641 6.854 1.00 96.62 107 GLY A N 1
ATOM 933 C CA . GLY A 1 107 ? -21.253 -6.661 8.215 1.00 96.62 107 GLY A CA 1
ATOM 934 C C . GLY A 1 107 ? -22.067 -5.783 9.156 1.00 96.62 107 GLY A C 1
ATOM 935 O O . GLY A 1 107 ? -23.171 -5.342 8.846 1.00 96.62 107 GLY A O 1
ATOM 936 N N . ASP A 1 108 ? -21.497 -5.531 10.319 1.00 95.81 108 ASP A N 1
ATOM 937 C CA . ASP A 1 108 ? -22.028 -4.670 11.366 1.00 95.81 108 ASP A CA 1
ATOM 938 C C . ASP A 1 108 ? -20.951 -3.692 11.862 1.00 95.81 108 ASP A C 1
ATOM 940 O O . ASP A 1 108 ? -19.802 -3.710 11.415 1.00 95.81 108 ASP A O 1
ATOM 944 N N . ASN A 1 109 ? -21.308 -2.859 12.837 1.00 91.50 109 ASN A N 1
ATOM 945 C CA . ASN A 1 109 ? -20.418 -1.840 13.398 1.00 91.50 109 ASN A CA 1
ATOM 946 C C . ASN A 1 109 ? -19.167 -2.409 14.106 1.00 91.50 109 ASN A C 1
ATOM 948 O O . ASN A 1 109 ? -18.291 -1.641 14.505 1.00 91.50 109 ASN A O 1
ATOM 952 N N . PHE A 1 110 ? -19.068 -3.730 14.293 1.00 95.94 110 PHE A N 1
ATOM 953 C CA . PHE A 1 110 ? -17.888 -4.393 14.856 1.00 95.94 110 PHE A CA 1
ATOM 954 C C . PHE A 1 110 ? -16.959 -4.949 13.777 1.00 95.94 110 PHE A C 1
ATOM 956 O O . PHE A 1 110 ? -15.772 -5.142 14.039 1.00 95.94 110 PHE A O 1
ATOM 963 N N . THR A 1 111 ? -17.475 -5.162 12.564 1.00 97.94 111 THR A N 1
ATOM 964 C CA . THR A 1 111 ? -16.771 -5.834 11.466 1.00 97.94 111 THR A CA 1
ATOM 965 C C . THR A 1 111 ? -15.433 -5.173 11.151 1.00 97.94 111 THR A C 1
ATOM 967 O O . THR A 1 111 ? -14.419 -5.859 11.056 1.00 97.94 111 THR A O 1
ATOM 970 N N . GLY A 1 112 ? -15.372 -3.843 11.062 1.00 98.12 112 GLY A N 1
ATOM 971 C CA . GLY A 1 112 ? -14.113 -3.181 10.726 1.00 98.12 112 GLY A CA 1
ATOM 972 C C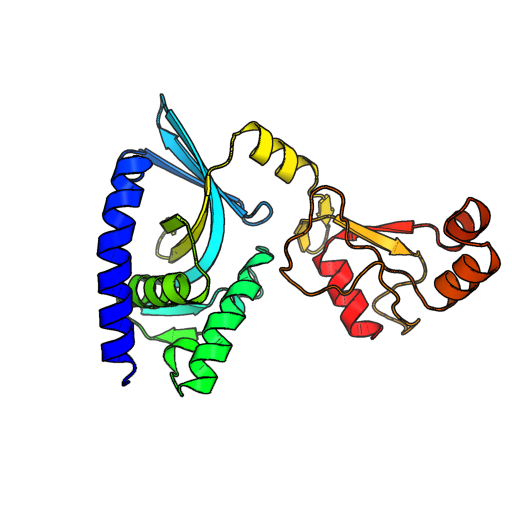 . GLY A 1 112 ? -13.019 -3.351 11.788 1.00 98.12 112 GLY A C 1
ATOM 973 O O . GLY A 1 112 ? -11.867 -3.617 11.444 1.00 98.12 112 GLY A O 1
ATOM 974 N N . TRP A 1 113 ? -13.366 -3.302 13.079 1.00 98.25 113 TRP A N 1
ATOM 975 C CA . TRP A 1 113 ? -12.407 -3.571 14.161 1.00 98.25 113 TRP A CA 1
ATOM 976 C C . TRP A 1 113 ? -12.021 -5.049 14.249 1.00 98.25 113 TRP A C 1
ATOM 978 O O . TRP A 1 113 ? -10.858 -5.357 14.509 1.00 98.25 113 TRP A O 1
ATOM 988 N N . GLU A 1 114 ? -12.963 -5.958 13.995 1.00 98.44 114 GLU A N 1
ATOM 989 C CA . GLU A 1 114 ? -12.706 -7.399 13.942 1.00 98.44 114 GLU A CA 1
ATOM 990 C C . GLU A 1 114 ? -11.630 -7.736 12.902 1.00 98.44 114 GLU A C 1
ATOM 992 O O . GLU A 1 114 ? -10.611 -8.360 13.212 1.00 98.44 114 GLU A O 1
ATOM 997 N N . LEU A 1 115 ? -11.824 -7.258 11.675 1.00 98.69 115 LEU A N 1
ATOM 998 C CA . LEU A 1 115 ? -10.945 -7.547 10.546 1.00 98.69 115 LEU A CA 1
ATOM 999 C C . LEU A 1 115 ? -9.602 -6.829 10.668 1.00 98.69 115 LEU A C 1
ATOM 1001 O O . LEU A 1 115 ? -8.564 -7.411 10.355 1.00 98.69 115 LEU A O 1
ATOM 1005 N N . THR A 1 116 ? -9.600 -5.614 11.218 1.00 98.75 116 THR A N 1
ATOM 1006 C CA . THR A 1 116 ? -8.370 -4.889 11.568 1.00 98.75 116 THR A CA 1
ATOM 1007 C C . THR A 1 116 ? -7.566 -5.614 12.643 1.00 98.75 116 THR A C 1
ATOM 1009 O O . THR A 1 116 ? -6.347 -5.694 12.531 1.00 98.75 116 THR A O 1
ATOM 1012 N N . SER A 1 117 ? -8.217 -6.219 13.641 1.00 98.69 117 SER A N 1
ATOM 1013 C CA . SER A 1 117 ? -7.525 -7.014 14.668 1.00 98.69 117 SER A CA 1
ATOM 1014 C C . SER A 1 117 ? -6.851 -8.252 14.084 1.00 98.69 117 SER A C 1
ATOM 1016 O O . SER A 1 117 ? -5.732 -8.594 14.465 1.00 98.69 117 SER A O 1
ATOM 1018 N N . ILE A 1 118 ? -7.514 -8.917 13.136 1.00 98.62 118 ILE A N 1
ATOM 1019 C CA . ILE A 1 118 ? -6.942 -10.066 12.430 1.00 98.62 118 ILE A CA 1
ATOM 1020 C C . ILE A 1 118 ? -5.776 -9.622 11.538 1.00 98.62 118 ILE A C 1
ATOM 1022 O O . ILE A 1 118 ? -4.716 -10.247 11.562 1.00 98.62 118 ILE A O 1
ATOM 1026 N N . ALA A 1 119 ? -5.944 -8.530 10.786 1.00 98.69 119 ALA A N 1
ATOM 1027 C CA . ALA A 1 119 ? -4.886 -7.976 9.948 1.00 98.69 119 ALA A CA 1
ATOM 1028 C C . ALA A 1 119 ? -3.659 -7.576 10.780 1.00 98.69 119 ALA A C 1
ATOM 1030 O O . ALA A 1 119 ? -2.540 -7.911 10.403 1.00 98.69 119 ALA A O 1
ATOM 1031 N N . PHE A 1 120 ? -3.866 -6.952 11.943 1.00 98.62 120 PHE A N 1
ATOM 1032 C CA . PHE A 1 120 ? -2.806 -6.611 12.889 1.00 98.62 120 PHE A CA 1
ATOM 1033 C C . PHE A 1 120 ? -2.031 -7.854 13.356 1.00 98.62 120 PHE A C 1
ATOM 1035 O O . PHE A 1 120 ? -0.805 -7.844 13.355 1.00 98.62 120 PHE A O 1
ATOM 1042 N N . GLU A 1 121 ? -2.723 -8.947 13.706 1.00 97.56 121 GLU A N 1
ATOM 1043 C CA . GLU A 1 121 ? -2.077 -10.196 14.138 1.00 97.56 121 GLU A CA 1
ATOM 1044 C C . GLU A 1 121 ? -1.273 -10.883 13.018 1.00 97.56 121 GLU A C 1
ATOM 1046 O O . GLU A 1 121 ? -0.267 -11.529 13.308 1.00 97.56 121 GLU A O 1
ATOM 1051 N N . ILE A 1 122 ? -1.709 -10.774 11.758 1.00 98.00 122 ILE A N 1
ATOM 1052 C CA . ILE 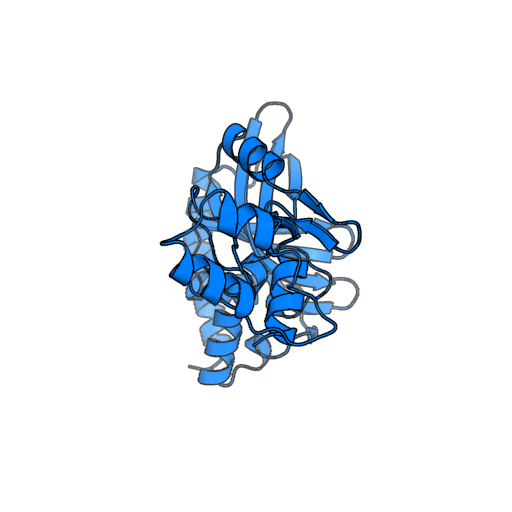A 1 122 ? -1.083 -11.452 10.608 1.00 98.00 122 ILE A CA 1
ATOM 1053 C C . ILE A 1 122 ? 0.064 -10.636 10.007 1.00 98.00 122 ILE A C 1
ATOM 1055 O O . ILE A 1 122 ? 1.105 -11.198 9.673 1.00 98.00 122 ILE A O 1
ATOM 1059 N N . ILE A 1 123 ? -0.147 -9.335 9.814 1.00 97.19 123 ILE A N 1
ATOM 1060 C CA . ILE A 1 123 ? 0.788 -8.450 9.111 1.00 97.19 123 ILE A CA 1
ATOM 1061 C C . ILE A 1 123 ? 1.808 -7.865 10.093 1.00 97.19 123 ILE A C 1
ATOM 1063 O O . ILE A 1 123 ? 2.982 -7.748 9.751 1.00 97.19 123 ILE A O 1
ATOM 1067 N N . GLY A 1 124 ? 1.379 -7.558 11.319 1.00 96.12 124 GLY A N 1
ATOM 1068 C CA . GLY A 1 124 ? 2.176 -6.821 12.294 1.00 96.12 124 GLY A CA 1
ATOM 1069 C C . GLY A 1 124 ? 2.137 -5.312 12.048 1.00 96.12 124 GLY A C 1
ATOM 1070 O O . GLY A 1 124 ? 2.140 -4.844 10.911 1.00 96.12 124 GLY A O 1
ATOM 1071 N N . ALA A 1 125 ? 2.063 -4.540 13.130 1.00 97.25 125 ALA A N 1
ATOM 1072 C CA . ALA A 1 125 ? 2.068 -3.080 13.108 1.00 97.25 125 ALA A CA 1
ATOM 1073 C C . ALA A 1 125 ? 2.430 -2.544 14.505 1.00 97.25 125 ALA A C 1
ATOM 1075 O O . ALA A 1 125 ? 2.428 -3.299 15.480 1.00 97.25 125 ALA A O 1
ATOM 1076 N N . ILE A 1 126 ? 2.691 -1.242 14.625 1.00 97.25 126 ILE A N 1
ATOM 1077 C CA . ILE A 1 126 ? 2.882 -0.580 15.924 1.00 97.25 126 ILE A CA 1
ATOM 1078 C C . ILE A 1 126 ? 1.574 -0.085 16.535 1.00 97.25 126 ILE A C 1
ATOM 1080 O O . ILE A 1 126 ? 1.572 0.255 17.709 1.00 97.25 126 ILE A O 1
ATOM 1084 N N . GLY A 1 127 ? 0.475 -0.068 15.781 1.00 98.00 127 GLY A N 1
ATOM 1085 C CA . GLY A 1 127 ? -0.852 0.301 16.264 1.00 98.00 127 GLY A CA 1
ATOM 1086 C C . GLY A 1 127 ? -1.894 0.232 15.157 1.00 98.00 127 GLY A C 1
ATOM 1087 O O . GLY A 1 127 ? -1.608 -0.171 14.031 1.00 98.00 127 GLY A O 1
ATOM 1088 N N . THR A 1 128 ? -3.120 0.630 15.470 1.00 98.44 128 THR A N 1
ATOM 1089 C CA . THR A 1 128 ? -4.206 0.751 14.489 1.00 98.44 128 THR A CA 1
ATOM 1090 C C . THR A 1 128 ? -4.900 2.095 14.633 1.00 98.44 128 THR A C 1
ATOM 1092 O O . THR A 1 128 ? -4.894 2.690 15.715 1.00 98.44 128 THR A O 1
ATOM 1095 N N . TYR A 1 129 ? -5.498 2.585 13.553 1.00 98.19 129 TYR A N 1
ATOM 1096 C CA . TYR A 1 129 ? -6.288 3.811 13.587 1.00 98.19 129 TYR A CA 1
ATOM 1097 C C . TYR A 1 129 ? -7.467 3.722 12.628 1.00 98.19 129 TYR A C 1
ATOM 1099 O O . TYR A 1 129 ? -7.421 3.005 11.628 1.00 98.19 129 TYR A O 1
ATOM 1107 N N . ARG A 1 130 ? -8.533 4.454 12.947 1.00 97.75 130 ARG A N 1
ATOM 1108 C CA . ARG A 1 130 ? -9.722 4.548 12.108 1.00 97.75 130 ARG A CA 1
ATOM 1109 C C . ARG A 1 130 ? -10.052 6.007 11.865 1.00 97.75 130 ARG A C 1
ATOM 1111 O O . ARG A 1 130 ? -10.235 6.758 12.819 1.00 97.75 130 ARG A O 1
ATOM 1118 N N . VAL A 1 131 ? -10.213 6.363 10.600 1.00 97.06 131 VAL A N 1
ATOM 1119 C CA . VAL A 1 131 ? -10.749 7.663 10.183 1.00 97.06 131 VAL A CA 1
ATOM 1120 C C . VAL A 1 131 ? -12.164 7.485 9.644 1.00 97.06 131 VAL A C 1
ATOM 1122 O O . VAL A 1 131 ? -12.515 6.413 9.146 1.00 97.06 131 VAL A O 1
ATOM 1125 N N . ILE A 1 132 ? -12.990 8.521 9.760 1.00 96.25 132 ILE A N 1
ATOM 1126 C CA . ILE A 1 132 ? -14.385 8.502 9.305 1.00 96.25 132 ILE A CA 1
ATOM 1127 C C . ILE A 1 132 ? -14.597 9.693 8.378 1.00 96.25 132 ILE A C 1
ATOM 1129 O O . ILE A 1 132 ? -14.484 10.834 8.814 1.00 96.25 132 ILE A O 1
ATOM 1133 N N . SER A 1 133 ? -14.908 9.418 7.113 1.00 93.06 133 SER A N 1
ATOM 1134 C CA . SER A 1 133 ? -15.287 10.425 6.121 1.00 93.06 133 SER A CA 1
ATOM 1135 C C . SER A 1 133 ? -16.738 10.182 5.727 1.00 93.06 133 SER A C 1
ATOM 1137 O O . SER A 1 133 ? -17.032 9.174 5.087 1.00 93.06 133 SER A O 1
ATOM 1139 N N . ASP A 1 134 ? -17.635 11.090 6.108 1.00 94.69 134 ASP A N 1
ATOM 1140 C CA . ASP A 1 134 ? -19.086 10.925 5.961 1.00 94.69 134 ASP A CA 1
ATOM 1141 C C . ASP A 1 134 ? -19.582 9.598 6.575 1.00 94.69 134 ASP A C 1
ATOM 1143 O O . ASP A 1 134 ? -19.445 9.392 7.779 1.00 94.69 134 ASP A O 1
ATOM 1147 N N . ASP A 1 135 ? -20.144 8.689 5.771 1.00 94.56 135 ASP A N 1
ATOM 1148 C CA . ASP A 1 135 ? -20.602 7.359 6.195 1.00 94.56 135 ASP A CA 1
ATOM 1149 C C . ASP A 1 135 ? -19.557 6.247 5.997 1.00 94.56 135 ASP A C 1
ATOM 1151 O O . ASP A 1 135 ? -19.867 5.068 6.197 1.00 94.56 135 ASP A O 1
ATOM 1155 N N . LEU A 1 136 ? -18.335 6.591 5.577 1.00 96.88 136 LEU A N 1
ATOM 1156 C CA . LEU A 1 136 ? -17.278 5.635 5.267 1.00 96.88 136 LEU A CA 1
ATOM 1157 C C . LEU A 1 136 ? -16.193 5.639 6.344 1.00 96.88 136 LEU A C 1
ATOM 1159 O O . LEU A 1 136 ? -15.428 6.594 6.496 1.00 96.88 136 LEU A O 1
ATOM 1163 N N . GLU A 1 137 ? -16.074 4.520 7.046 1.00 98.19 137 GLU A N 1
ATOM 1164 C CA . GLU A 1 137 ? -14.962 4.265 7.952 1.00 98.19 137 GLU A CA 1
ATOM 1165 C C . GLU A 1 137 ? -13.796 3.653 7.174 1.00 98.19 137 GLU A C 1
ATOM 1167 O O . GLU A 1 137 ? -13.990 2.708 6.406 1.00 98.19 137 GLU A O 1
ATOM 1172 N N . LYS A 1 138 ? -12.578 4.157 7.383 1.00 98.25 138 LYS A N 1
ATOM 1173 C CA . LYS A 1 138 ? -11.346 3.574 6.836 1.00 98.25 138 LYS A CA 1
ATOM 1174 C C . LYS A 1 138 ? -10.444 3.138 7.971 1.00 98.25 138 LYS A C 1
ATOM 1176 O O . LYS A 1 138 ? -10.249 3.884 8.930 1.00 98.25 138 LYS A O 1
ATOM 1181 N N . TYR A 1 139 ? -9.907 1.935 7.841 1.00 98.62 139 TYR A N 1
ATOM 1182 C CA . TYR A 1 139 ? -9.121 1.289 8.879 1.00 98.62 139 TYR A CA 1
ATOM 1183 C C . TYR A 1 139 ? -7.680 1.105 8.435 1.00 98.62 139 TYR A C 1
ATOM 1185 O O . TYR A 1 139 ? -7.418 0.651 7.319 1.00 98.62 139 TYR A O 1
ATOM 1193 N N . PHE A 1 140 ? -6.759 1.428 9.334 1.00 98.62 140 PHE A N 1
ATOM 1194 C CA . PHE A 1 140 ? -5.329 1.461 9.080 1.00 98.62 140 PHE A CA 1
ATOM 1195 C C . PHE A 1 140 ? -4.574 0.614 10.103 1.00 98.62 140 PHE A C 1
ATOM 1197 O O . PHE A 1 140 ? -4.874 0.655 11.300 1.00 98.62 140 PHE A O 1
ATOM 1204 N N . LEU A 1 141 ? -3.550 -0.099 9.635 1.00 98.69 141 LEU A N 1
ATOM 1205 C CA . LEU A 1 141 ? -2.434 -0.527 10.475 1.00 98.69 141 LEU A CA 1
ATOM 1206 C C . LEU A 1 141 ? -1.383 0.580 10.447 1.00 98.69 141 LEU A C 1
ATOM 1208 O O . LEU A 1 141 ? -0.955 0.966 9.366 1.00 98.69 141 LEU A O 1
ATOM 1212 N N . LEU A 1 142 ? -0.966 1.087 11.603 1.00 98.50 142 LEU A N 1
ATOM 1213 C CA . LEU A 1 142 ? 0.112 2.069 11.711 1.00 98.50 142 LEU A CA 1
ATOM 1214 C C . LEU A 1 142 ? 1.425 1.319 11.890 1.00 98.50 142 LEU A C 1
ATOM 1216 O O . LEU A 1 142 ? 1.549 0.544 12.837 1.00 98.50 142 LEU A O 1
ATOM 1220 N N . THR A 1 143 ? 2.380 1.502 10.981 1.00 97.12 143 THR A N 1
ATOM 1221 C CA . THR A 1 143 ? 3.593 0.667 10.927 1.00 97.12 143 THR A CA 1
ATOM 1222 C C . THR A 1 143 ? 4.813 1.328 11.549 1.00 97.12 143 THR A C 1
ATOM 1224 O O . THR A 1 143 ? 5.678 0.632 12.065 1.00 97.12 143 THR A O 1
ATOM 1227 N N . GLU A 1 144 ? 4.867 2.654 11.532 1.00 96.56 144 GLU A N 1
ATOM 1228 C CA . GLU A 1 144 ? 6.053 3.439 11.876 1.00 96.56 144 GLU A CA 1
ATOM 1229 C C . GLU A 1 144 ? 5.609 4.855 12.241 1.00 96.56 144 GLU A C 1
ATOM 1231 O O . GLU A 1 144 ? 4.743 5.400 11.559 1.00 96.56 144 GLU A O 1
ATOM 1236 N N . GLU A 1 145 ? 6.169 5.426 13.308 1.00 98.06 145 GLU A N 1
ATOM 1237 C CA . GLU A 1 145 ? 6.110 6.871 13.562 1.00 98.06 145 GLU A CA 1
ATOM 1238 C C . GLU A 1 145 ? 7.202 7.535 12.723 1.00 98.06 145 GLU A C 1
ATOM 1240 O O . GLU A 1 145 ? 8.343 7.079 12.762 1.00 98.06 145 GLU A O 1
ATOM 1245 N N . ILE A 1 146 ? 6.850 8.596 12.001 1.00 98.06 146 ILE A N 1
ATOM 1246 C CA . ILE A 1 146 ? 7.775 9.344 11.144 1.00 98.06 146 ILE A CA 1
ATOM 1247 C C . ILE A 1 146 ? 7.787 10.823 11.505 1.00 98.06 146 ILE A C 1
ATOM 1249 O O . ILE A 1 146 ? 6.848 11.361 12.093 1.00 98.06 146 ILE A O 1
ATOM 1253 N N . THR A 1 147 ? 8.865 11.492 11.133 1.00 98.25 147 THR A N 1
ATOM 1254 C CA . THR A 1 147 ? 9.007 12.942 11.210 1.00 98.25 147 THR A CA 1
ATOM 1255 C C . THR A 1 147 ? 8.276 13.632 10.061 1.00 98.25 147 THR A C 1
ATOM 1257 O O . THR A 1 147 ? 7.925 13.030 9.044 1.00 98.25 147 THR A O 1
ATOM 1260 N N . LYS A 1 148 ? 8.056 14.938 10.210 1.00 97.81 148 LYS A N 1
ATOM 1261 C CA . LYS A 1 148 ? 7.492 15.765 9.144 1.00 97.81 148 LYS A CA 1
ATOM 1262 C C . LYS A 1 148 ? 8.425 15.820 7.931 1.00 97.81 148 LYS A C 1
ATOM 1264 O O . LYS A 1 148 ? 7.959 15.764 6.799 1.00 97.81 148 LYS A O 1
ATOM 1269 N N . GLU A 1 149 ? 9.730 15.888 8.168 1.00 97.81 149 GLU A N 1
ATOM 1270 C CA . GLU A 1 149 ? 10.762 15.914 7.135 1.00 97.81 149 GLU A CA 1
ATOM 1271 C C . GLU A 1 149 ? 10.747 14.629 6.293 1.00 97.81 149 GLU A C 1
ATOM 1273 O O . GLU A 1 149 ? 10.872 14.688 5.071 1.00 97.81 149 GLU A O 1
ATOM 1278 N N . GLU A 1 150 ? 10.527 13.469 6.921 1.00 96.94 150 GLU A N 1
ATOM 1279 C CA . GLU A 1 150 ? 10.350 12.194 6.213 1.00 96.94 150 GLU A CA 1
ATOM 1280 C C . GLU A 1 150 ? 9.080 12.190 5.353 1.00 96.94 150 GLU A C 1
ATOM 1282 O O . GLU A 1 150 ? 9.121 11.729 4.213 1.00 96.94 150 GLU A O 1
ATOM 1287 N N . VAL A 1 151 ? 7.967 12.750 5.845 1.00 97.06 151 VAL A N 1
ATOM 1288 C CA . VAL A 1 151 ? 6.737 12.910 5.045 1.00 97.06 151 VAL A CA 1
ATOM 1289 C C . VAL A 1 151 ? 6.997 13.780 3.818 1.00 97.06 151 VAL A C 1
ATOM 1291 O O . VAL A 1 151 ? 6.632 13.400 2.706 1.00 97.06 151 VAL A O 1
ATOM 1294 N N . GLU A 1 152 ? 7.645 14.931 4.003 1.00 96.62 152 GLU A N 1
ATOM 1295 C CA . GLU A 1 152 ? 7.975 15.855 2.915 1.00 96.62 152 GLU A CA 1
ATOM 1296 C C . GLU A 1 152 ? 8.915 15.205 1.888 1.00 96.62 152 GLU A C 1
ATOM 1298 O O . GLU A 1 152 ? 8.698 15.359 0.683 1.00 96.62 152 GLU A O 1
ATOM 1303 N N . LYS A 1 153 ? 9.904 14.419 2.344 1.00 94.69 153 LYS A N 1
ATOM 1304 C CA . LYS A 1 153 ? 10.791 13.635 1.470 1.00 94.69 153 LYS A CA 1
ATOM 1305 C C . LYS A 1 153 ? 9.992 12.635 0.632 1.00 94.69 153 LYS A C 1
ATOM 1307 O O . LYS A 1 153 ? 10.064 12.710 -0.595 1.00 94.69 153 LYS A O 1
ATOM 1312 N N . ILE A 1 154 ? 9.173 11.784 1.262 1.00 93.44 154 ILE A N 1
ATOM 1313 C CA . ILE A 1 154 ? 8.331 10.796 0.561 1.00 93.44 154 ILE A CA 1
ATOM 1314 C C . ILE A 1 154 ? 7.462 11.495 -0.487 1.00 93.44 154 ILE A C 1
ATOM 1316 O O . ILE A 1 154 ? 7.414 11.084 -1.643 1.00 93.44 154 ILE A O 1
ATOM 1320 N N . GLU A 1 155 ? 6.790 12.587 -0.117 1.00 94.31 155 GLU A N 1
ATOM 1321 C CA . GLU A 1 155 ? 5.888 13.296 -1.026 1.00 94.31 155 GLU A CA 1
ATOM 1322 C C . GLU A 1 155 ? 6.591 14.007 -2.188 1.00 94.31 155 GLU A C 1
ATOM 1324 O O . GLU A 1 155 ? 5.942 14.252 -3.216 1.00 94.31 155 GLU A O 1
ATOM 1329 N N . SER A 1 156 ? 7.875 14.339 -2.032 1.00 93.75 156 SER A N 1
ATOM 1330 C CA . SER A 1 156 ? 8.711 14.952 -3.069 1.00 93.75 156 SER A CA 1
ATOM 1331 C C . SER A 1 156 ? 9.200 13.956 -4.127 1.00 93.75 156 SER A C 1
ATOM 1333 O O . SER A 1 156 ? 9.479 14.354 -5.257 1.00 93.75 156 SER A O 1
ATOM 1335 N N . GLU A 1 157 ? 9.263 12.666 -3.787 1.00 92.19 157 GLU A N 1
ATOM 1336 C CA . GLU A 1 157 ? 9.707 11.587 -4.682 1.00 92.19 157 GLU A CA 1
ATOM 1337 C C . GLU A 1 157 ? 8.569 11.009 -5.537 1.00 92.19 157 GLU A C 1
ATOM 1339 O O . GLU A 1 157 ? 8.805 10.301 -6.520 1.00 92.19 157 GLU A O 1
ATOM 1344 N N . LEU A 1 158 ? 7.323 11.335 -5.191 1.00 94.56 158 LEU A N 1
ATOM 1345 C CA . LEU A 1 158 ? 6.144 10.973 -5.966 1.00 94.56 158 LEU A CA 1
ATOM 1346 C C . LEU A 1 158 ? 6.022 11.827 -7.234 1.00 94.56 158 LEU A C 1
ATOM 1348 O O . LEU A 1 158 ? 6.286 13.030 -7.233 1.00 94.56 158 LEU A O 1
ATOM 1352 N N . ILE A 1 159 ? 5.496 11.226 -8.297 1.00 96.06 159 ILE A N 1
ATOM 1353 C CA . ILE A 1 159 ? 5.284 11.883 -9.589 1.00 96.06 159 ILE A CA 1
ATOM 1354 C C . ILE A 1 159 ? 3.801 11.931 -9.950 1.00 96.06 159 ILE A C 1
ATOM 1356 O O . ILE A 1 159 ? 3.034 11.047 -9.572 1.00 96.06 159 ILE A O 1
ATOM 1360 N N . GLU A 1 160 ? 3.403 12.943 -10.720 1.00 95.75 160 GLU A N 1
ATOM 1361 C CA . GLU A 1 160 ? 2.035 13.081 -11.221 1.00 95.75 160 GLU A CA 1
ATOM 1362 C C . GLU A 1 160 ? 1.869 12.324 -12.544 1.00 95.75 160 GLU A C 1
ATOM 1364 O O . GLU A 1 160 ? 2.464 12.673 -13.566 1.00 95.75 160 GLU A O 1
ATOM 1369 N N . CYS A 1 161 ? 1.034 11.288 -12.544 1.00 94.38 161 CYS A N 1
ATOM 1370 C CA . CYS A 1 161 ? 0.620 10.595 -13.752 1.00 94.38 161 CYS A CA 1
ATOM 1371 C C . CYS A 1 161 ? -0.717 11.151 -14.247 1.00 94.38 161 CYS A C 1
ATOM 1373 O O . CYS A 1 161 ? -1.711 11.115 -13.528 1.00 94.38 161 CYS A O 1
ATOM 1375 N N . GLY A 1 162 ? -0.792 11.541 -15.523 1.00 92.00 162 GLY A N 1
ATOM 1376 C CA . GLY A 1 162 ? -2.041 12.019 -16.136 1.00 92.00 162 GLY A CA 1
ATOM 1377 C C . GLY A 1 162 ? -3.179 10.986 -16.205 1.00 92.00 162 GLY A C 1
ATOM 1378 O O . GLY A 1 162 ? -4.281 11.336 -16.618 1.00 92.00 162 GLY A O 1
ATOM 1379 N N . VAL A 1 163 ? -2.919 9.729 -15.827 1.00 92.19 163 VAL A N 1
ATOM 1380 C CA . VAL A 1 163 ? -3.899 8.630 -15.805 1.00 92.19 163 VAL A CA 1
ATOM 1381 C C . VAL A 1 163 ? -4.141 8.111 -14.385 1.00 92.19 163 VAL A C 1
ATOM 1383 O O . VAL A 1 163 ? -5.283 7.849 -14.019 1.00 92.19 163 VAL A O 1
ATOM 1386 N N . HIS A 1 164 ? -3.086 7.976 -13.575 1.00 91.88 164 HIS A N 1
ATOM 1387 C CA . HIS A 1 164 ? -3.142 7.313 -12.264 1.00 91.88 164 HIS A CA 1
ATOM 1388 C C . HIS A 1 164 ? -3.001 8.253 -11.061 1.00 91.88 164 HIS A C 1
ATOM 1390 O O . HIS A 1 164 ? -3.071 7.791 -9.924 1.00 91.88 164 HIS A O 1
ATOM 1396 N N . GLY A 1 165 ? -2.826 9.555 -11.299 1.00 91.06 165 GLY A N 1
ATOM 1397 C CA . GLY A 1 165 ? -2.579 10.542 -10.255 1.00 91.06 165 GLY A CA 1
ATOM 1398 C C . GLY A 1 165 ? -1.166 10.445 -9.682 1.00 91.06 165 GLY A C 1
ATOM 1399 O O . GLY A 1 165 ? -0.237 9.969 -10.343 1.00 91.06 165 GLY A O 1
ATOM 1400 N N . LYS A 1 166 ? -1.006 10.909 -8.442 1.00 93.62 166 LYS A N 1
ATOM 1401 C CA . LYS A 1 166 ? 0.284 10.980 -7.756 1.00 93.62 166 LYS A CA 1
ATOM 1402 C C . LYS A 1 166 ? 0.696 9.612 -7.195 1.00 93.62 166 LYS A C 1
ATOM 1404 O O . LYS A 1 166 ? -0.038 9.039 -6.393 1.00 93.62 166 LYS A O 1
ATOM 1409 N N . LEU A 1 167 ? 1.849 9.084 -7.602 1.00 93.69 167 LEU A N 1
ATOM 1410 C CA . LEU A 1 167 ? 2.333 7.735 -7.250 1.00 93.69 167 LEU A CA 1
ATOM 1411 C C . LEU A 1 167 ? 3.868 7.681 -7.200 1.00 93.69 167 LEU A C 1
ATOM 1413 O O . LEU A 1 167 ? 4.532 8.614 -7.655 1.00 93.69 167 LEU A O 1
ATOM 1417 N N . ARG A 1 168 ? 4.433 6.577 -6.685 1.00 93.56 168 ARG A N 1
ATOM 1418 C CA . ARG A 1 168 ? 5.881 6.320 -6.750 1.00 93.56 168 ARG A CA 1
ATOM 1419 C C . ARG A 1 168 ? 6.365 6.313 -8.198 1.00 93.56 168 ARG A C 1
ATOM 1421 O O . ARG A 1 168 ? 5.633 5.927 -9.117 1.00 93.56 168 ARG A O 1
ATOM 1428 N N . LYS A 1 169 ? 7.597 6.768 -8.393 1.00 95.06 169 LYS A N 1
ATOM 1429 C CA . LYS A 1 169 ? 8.262 6.801 -9.693 1.00 95.06 169 LYS A CA 1
ATOM 1430 C C . LYS A 1 169 ? 8.829 5.433 -10.075 1.00 95.06 169 LYS A C 1
ATOM 1432 O O . LYS A 1 169 ? 9.100 4.590 -9.228 1.00 95.06 169 LYS A O 1
ATOM 1437 N N . ALA A 1 170 ? 8.995 5.240 -11.372 1.00 97.06 170 ALA A N 1
ATOM 1438 C CA . ALA A 1 170 ? 9.630 4.093 -11.990 1.00 97.06 170 ALA A CA 1
ATOM 1439 C C . ALA A 1 170 ? 10.306 4.537 -13.294 1.00 97.06 170 ALA A C 1
ATOM 1441 O O . ALA A 1 170 ? 9.903 5.525 -13.916 1.00 97.06 170 ALA A O 1
ATOM 1442 N N . PHE A 1 171 ? 11.308 3.790 -13.734 1.00 97.75 171 PHE A N 1
ATOM 1443 C CA . PHE A 1 171 ? 12.082 4.068 -14.935 1.00 97.75 171 PHE A CA 1
ATOM 1444 C C . PHE A 1 171 ? 11.979 2.902 -15.909 1.00 97.75 171 PHE A C 1
ATOM 1446 O O . PHE A 1 171 ? 12.241 1.753 -15.554 1.00 97.75 171 PHE A O 1
ATOM 1453 N N . ILE A 1 172 ? 11.608 3.201 -17.152 1.00 98.25 172 ILE A N 1
ATOM 1454 C CA . ILE A 1 172 ? 11.512 2.200 -18.218 1.00 98.25 172 ILE A CA 1
ATOM 1455 C C . ILE A 1 172 ? 12.231 2.661 -19.481 1.00 98.25 172 ILE A C 1
ATOM 1457 O O . ILE A 1 172 ? 12.257 3.857 -19.778 1.00 98.25 172 ILE A O 1
ATOM 1461 N N . CYS A 1 173 ? 12.780 1.739 -20.273 1.00 98.44 173 CYS A N 1
ATOM 1462 C CA . CYS A 1 173 ? 13.274 2.096 -21.607 1.00 98.44 173 CYS A CA 1
ATOM 1463 C C . CYS A 1 173 ? 12.130 2.524 -22.545 1.00 98.44 173 CYS A C 1
ATOM 1465 O O . CYS A 1 173 ? 10.996 2.068 -22.404 1.00 98.44 173 CYS A O 1
ATOM 1467 N N . GLN A 1 174 ? 12.435 3.346 -23.553 1.00 97.38 174 GLN A N 1
ATOM 1468 C CA . GLN A 1 174 ? 11.462 3.849 -24.537 1.00 97.38 174 GLN A CA 1
ATOM 1469 C C . GLN A 1 174 ? 10.724 2.751 -25.323 1.00 97.38 174 GLN A C 1
ATOM 1471 O O . GLN A 1 174 ? 9.710 3.016 -25.966 1.00 97.38 174 GLN A O 1
ATOM 1476 N N . HIS A 1 175 ? 11.258 1.528 -25.329 1.00 97.25 175 HIS A N 1
ATOM 1477 C CA . HIS A 1 175 ? 10.712 0.404 -26.083 1.00 97.25 175 HIS A CA 1
ATOM 1478 C C . HIS A 1 175 ? 9.629 -0.357 -25.308 1.00 97.25 175 HIS A C 1
ATOM 1480 O O . HIS A 1 175 ? 8.771 -0.983 -25.933 1.00 97.25 175 HIS A O 1
ATOM 1486 N N . LEU A 1 176 ? 9.643 -0.295 -23.972 1.00 97.50 176 LEU A N 1
ATOM 1487 C CA . LEU A 1 176 ? 8.630 -0.936 -23.140 1.00 97.50 176 LEU A CA 1
ATOM 1488 C C . LEU A 1 176 ? 7.290 -0.206 -23.267 1.00 97.50 176 LEU A C 1
ATOM 1490 O O . LEU A 1 176 ? 7.204 1.014 -23.147 1.00 97.50 176 LEU A O 1
ATOM 1494 N N . ASN A 1 177 ? 6.227 -0.964 -23.530 1.00 94.44 177 ASN A N 1
ATOM 1495 C CA . ASN A 1 177 ? 4.880 -0.430 -23.707 1.00 94.44 177 ASN A CA 1
ATOM 1496 C C . ASN A 1 177 ? 3.810 -1.514 -23.490 1.00 94.44 177 ASN A C 1
ATOM 1498 O O . ASN A 1 177 ? 4.108 -2.705 -23.512 1.00 94.44 177 ASN A O 1
ATOM 1502 N N . SER A 1 178 ? 2.547 -1.103 -23.352 1.00 92.56 178 SER A N 1
ATOM 1503 C CA . SER A 1 178 ? 1.407 -2.014 -23.140 1.00 92.56 178 SER A CA 1
ATOM 1504 C C . SER A 1 178 ? 0.711 -2.476 -24.434 1.00 92.56 178 SER A C 1
ATOM 1506 O O . SER A 1 178 ? -0.430 -2.928 -24.391 1.00 92.56 178 SER A O 1
ATOM 1508 N N . LYS A 1 179 ? 1.327 -2.310 -25.614 1.00 92.31 179 LYS A N 1
ATOM 1509 C CA . LYS A 1 179 ? 0.719 -2.662 -26.919 1.00 92.31 179 LYS A CA 1
ATOM 1510 C C . LYS A 1 179 ? 1.412 -3.830 -27.608 1.00 92.31 179 LYS A C 1
ATOM 1512 O O . LYS A 1 179 ? 0.751 -4.622 -28.274 1.00 92.31 179 LYS A O 1
ATOM 1517 N N . GLN A 1 180 ? 2.731 -3.913 -27.492 1.00 91.88 180 GLN A N 1
ATOM 1518 C CA . GLN A 1 180 ? 3.547 -4.941 -28.116 1.00 91.88 180 GLN A CA 1
ATOM 1519 C C . GLN A 1 180 ? 4.474 -5.551 -27.075 1.00 91.88 180 GLN A C 1
ATOM 1521 O O . GLN A 1 180 ? 5.215 -4.831 -26.415 1.00 91.88 180 GLN A O 1
ATOM 1526 N N . LYS A 1 181 ? 4.466 -6.884 -26.991 1.00 95.50 181 LYS A N 1
ATOM 1527 C CA . LYS A 1 181 ? 5.366 -7.637 -26.121 1.00 95.50 181 LYS A CA 1
ATOM 1528 C C . LYS A 1 181 ? 6.803 -7.535 -26.636 1.00 95.50 181 LYS A C 1
ATOM 1530 O O . LYS A 1 181 ? 7.094 -7.981 -27.747 1.00 95.50 181 LYS A O 1
ATOM 1535 N N . THR A 1 182 ? 7.687 -6.959 -25.828 1.00 96.19 182 THR A N 1
ATOM 1536 C CA . THR A 1 182 ? 9.120 -6.772 -26.129 1.00 96.19 182 THR A CA 1
ATOM 1537 C C . THR A 1 182 ? 10.044 -7.502 -25.147 1.00 96.19 182 THR A C 1
ATOM 1539 O O . THR A 1 182 ? 11.260 -7.309 -25.190 1.00 96.19 182 THR A O 1
ATOM 1542 N N . GLY A 1 183 ? 9.466 -8.324 -24.267 1.00 97.25 183 GLY A N 1
ATOM 1543 C CA . GLY A 1 183 ? 10.138 -8.874 -23.090 1.00 97.25 183 GLY A CA 1
ATOM 1544 C C . GLY A 1 183 ? 10.263 -7.839 -21.973 1.00 97.25 183 GLY A C 1
ATOM 1545 O O . GLY A 1 183 ? 10.068 -6.642 -22.212 1.00 97.25 183 GLY A O 1
ATOM 1546 N N . PHE A 1 184 ? 10.559 -8.311 -20.765 1.00 98.06 184 PHE A N 1
ATOM 1547 C CA . PHE A 1 184 ? 10.626 -7.500 -19.556 1.00 98.06 184 PHE A CA 1
ATOM 1548 C C . PHE A 1 184 ? 11.779 -7.984 -18.681 1.00 98.06 184 PHE A C 1
ATOM 1550 O O . PHE A 1 184 ? 11.727 -9.077 -18.129 1.00 98.06 184 PHE A O 1
ATOM 1557 N N . GLU A 1 185 ? 12.821 -7.172 -18.593 1.00 98.19 185 GLU A N 1
ATOM 1558 C CA . GLU A 1 185 ? 13.941 -7.361 -17.681 1.00 98.19 185 GLU A CA 1
ATOM 1559 C C . GLU A 1 185 ? 13.843 -6.297 -16.591 1.00 98.19 185 GLU A C 1
ATOM 1561 O O . GLU A 1 185 ? 13.451 -5.159 -16.864 1.00 98.19 185 GLU A O 1
ATOM 1566 N N . GLU A 1 186 ? 14.207 -6.650 -15.366 1.00 97.31 186 GLU A N 1
ATOM 1567 C CA . GLU A 1 186 ? 14.111 -5.772 -14.204 1.00 97.31 186 GLU A CA 1
ATOM 1568 C C . GLU A 1 186 ? 15.392 -5.810 -13.369 1.00 97.31 186 GLU A C 1
ATOM 1570 O O . GLU A 1 186 ? 16.127 -6.799 -13.369 1.00 97.31 186 GLU A O 1
ATOM 1575 N N . ALA A 1 187 ? 15.684 -4.707 -12.673 1.00 95.50 187 ALA A N 1
ATOM 1576 C CA . ALA A 1 187 ? 16.888 -4.598 -11.842 1.00 95.50 187 ALA A CA 1
ATOM 1577 C C . ALA A 1 187 ? 16.890 -5.591 -10.664 1.00 95.50 187 ALA A C 1
ATOM 1579 O O . ALA A 1 187 ? 17.948 -6.044 -10.229 1.00 95.50 187 ALA A O 1
ATOM 1580 N N . PHE A 1 188 ? 15.701 -5.928 -10.175 1.00 95.38 188 PHE A N 1
ATOM 1581 C CA . PHE A 1 188 ? 15.416 -6.914 -9.140 1.00 95.38 188 PHE A CA 1
ATOM 1582 C C . PHE A 1 188 ? 13.977 -7.406 -9.324 1.00 95.38 188 PHE A C 1
ATOM 1584 O O . PHE A 1 188 ? 13.200 -6.765 -10.026 1.00 95.38 188 PHE A O 1
ATOM 1591 N N . GLU A 1 189 ? 13.614 -8.530 -8.707 1.00 95.19 189 GLU A N 1
ATOM 1592 C CA . GLU A 1 189 ? 12.248 -9.060 -8.789 1.00 95.19 189 GLU A CA 1
ATOM 1593 C C . GLU A 1 189 ? 11.248 -8.080 -8.159 1.00 95.19 189 GLU A C 1
ATOM 1595 O O . GLU A 1 189 ? 11.329 -7.787 -6.963 1.00 95.19 189 GLU A O 1
ATOM 1600 N N . THR A 1 190 ? 10.299 -7.578 -8.953 1.00 95.81 190 THR A N 1
ATOM 1601 C CA . THR A 1 190 ? 9.316 -6.590 -8.481 1.00 95.81 190 THR A CA 1
ATOM 1602 C C . THR A 1 190 ? 7.906 -7.158 -8.353 1.00 95.81 190 THR A C 1
ATOM 1604 O O . THR A 1 190 ? 7.451 -7.963 -9.168 1.00 95.81 190 THR A O 1
ATOM 1607 N N . TYR A 1 191 ? 7.154 -6.684 -7.359 1.00 93.31 191 TYR A N 1
ATOM 1608 C CA . TYR A 1 191 ? 5.726 -6.973 -7.220 1.00 93.31 191 TYR A CA 1
ATOM 1609 C C . TYR A 1 191 ? 4.971 -5.779 -6.633 1.00 93.31 191 TYR A C 1
ATOM 1611 O O . TYR A 1 191 ? 5.527 -4.945 -5.912 1.00 93.31 191 TYR A O 1
ATOM 1619 N N . ARG A 1 192 ? 3.675 -5.686 -6.950 1.00 90.69 192 ARG A N 1
ATOM 1620 C CA . ARG A 1 192 ? 2.825 -4.571 -6.514 1.00 90.69 192 ARG A CA 1
ATOM 1621 C C . ARG A 1 192 ? 2.805 -4.462 -4.989 1.00 90.69 192 ARG A C 1
ATOM 1623 O O . ARG A 1 192 ? 2.554 -5.447 -4.294 1.00 90.69 192 ARG A O 1
ATOM 1630 N N . GLY A 1 193 ? 3.012 -3.252 -4.473 1.00 86.88 193 GLY A N 1
ATOM 1631 C CA . GLY A 1 193 ? 2.958 -2.992 -3.032 1.00 86.88 193 GLY A CA 1
ATOM 1632 C C . GLY A 1 193 ? 4.165 -3.482 -2.236 1.00 86.88 193 GLY A C 1
ATOM 1633 O O . GLY A 1 193 ? 4.087 -3.549 -1.004 1.00 86.88 193 GLY A O 1
ATOM 1634 N N . MET A 1 194 ? 5.266 -3.825 -2.913 1.00 90.38 194 MET A N 1
ATOM 1635 C CA . MET A 1 194 ? 6.543 -4.039 -2.244 1.00 90.38 194 MET A CA 1
ATOM 1636 C C . MET A 1 194 ? 7.070 -2.737 -1.636 1.00 90.38 194 MET A C 1
ATOM 1638 O O . MET A 1 194 ? 6.861 -1.642 -2.176 1.00 90.38 194 MET A O 1
ATOM 1642 N N . GLU A 1 195 ? 7.752 -2.873 -0.506 1.00 87.94 195 GLU A N 1
ATOM 1643 C CA . GLU A 1 195 ? 8.562 -1.803 0.067 1.00 87.94 195 GLU A CA 1
ATOM 1644 C C . GLU A 1 195 ? 9.855 -1.675 -0.739 1.00 87.94 195 GLU A C 1
ATOM 1646 O O . GLU A 1 195 ? 10.356 -2.667 -1.268 1.00 87.94 195 GLU A O 1
ATOM 1651 N N . LEU A 1 196 ? 10.329 -0.441 -0.876 1.00 88.00 196 LEU A N 1
ATOM 1652 C CA . LEU A 1 196 ? 11.583 -0.116 -1.542 1.00 88.00 196 LEU A CA 1
ATOM 1653 C C . LEU A 1 196 ? 12.528 0.459 -0.495 1.00 88.00 196 LEU A C 1
ATOM 1655 O O . LEU A 1 196 ? 12.082 1.219 0.373 1.00 88.00 196 LEU A O 1
ATOM 1659 N N . ASP A 1 197 ? 13.804 0.104 -0.594 1.00 86.62 197 ASP A N 1
ATOM 1660 C CA . ASP A 1 197 ? 14.853 0.786 0.152 1.00 86.62 197 ASP A CA 1
ATOM 1661 C C . ASP A 1 197 ? 15.051 2.205 -0.410 1.00 86.62 197 ASP A C 1
ATOM 1663 O O . ASP A 1 197 ? 14.650 2.506 -1.534 1.00 86.62 197 ASP A O 1
ATOM 1667 N N . GLU A 1 198 ? 15.668 3.107 0.361 1.00 78.62 198 GLU A N 1
ATOM 1668 C CA . GLU A 1 198 ? 15.805 4.523 -0.036 1.00 78.62 198 GLU A CA 1
ATOM 1669 C C . GLU A 1 198 ? 16.576 4.739 -1.349 1.00 78.62 198 GLU A C 1
ATOM 1671 O O . GLU A 1 198 ? 16.433 5.781 -1.986 1.00 78.62 198 GLU A O 1
ATOM 1676 N N . GLU A 1 199 ? 17.417 3.779 -1.730 1.00 83.94 199 GLU A N 1
ATOM 1677 C CA . GLU A 1 199 ? 18.234 3.831 -2.946 1.00 83.94 199 GLU A CA 1
ATOM 1678 C C . GLU A 1 199 ? 17.588 3.090 -4.128 1.00 83.94 199 GLU A C 1
ATOM 1680 O O . GLU A 1 199 ? 18.093 3.172 -5.251 1.00 83.94 199 GLU A O 1
ATOM 1685 N N . ASP A 1 200 ? 16.470 2.395 -3.897 1.00 91.12 200 ASP A N 1
ATOM 1686 C CA . ASP A 1 200 ? 15.823 1.557 -4.896 1.00 91.12 200 ASP A CA 1
ATOM 1687 C C . ASP A 1 200 ? 14.688 2.292 -5.606 1.00 91.12 200 ASP A C 1
ATOM 1689 O O . ASP A 1 200 ? 13.725 2.770 -5.010 1.00 91.12 200 ASP A O 1
ATOM 1693 N N . ASP A 1 201 ? 14.761 2.277 -6.932 1.00 93.88 201 ASP A N 1
ATOM 1694 C CA . ASP A 1 201 ? 13.680 2.685 -7.815 1.00 93.88 201 ASP A CA 1
ATOM 1695 C C . ASP A 1 201 ? 13.280 1.507 -8.701 1.00 93.88 201 ASP A C 1
ATOM 1697 O O . ASP A 1 201 ? 14.132 0.743 -9.167 1.00 93.88 201 ASP A O 1
ATOM 1701 N N . PHE A 1 202 ? 11.985 1.396 -9.006 1.00 96.62 202 PHE A N 1
ATOM 1702 C CA . PHE A 1 202 ? 11.508 0.441 -10.002 1.00 96.62 202 PHE A CA 1
ATOM 1703 C C . PHE A 1 202 ? 12.164 0.728 -11.351 1.00 96.62 202 PHE A C 1
ATOM 1705 O O . PHE A 1 202 ? 12.005 1.813 -11.912 1.00 96.62 202 PHE A O 1
ATOM 1712 N N . GLN A 1 203 ? 12.883 -0.251 -11.886 1.00 97.44 203 GLN A N 1
ATOM 1713 C CA . GLN A 1 203 ? 13.626 -0.121 -13.134 1.00 97.44 203 GLN A CA 1
ATOM 1714 C C . GLN A 1 203 ? 13.371 -1.342 -14.007 1.00 97.44 203 GLN A C 1
ATOM 1716 O O . GLN A 1 203 ? 13.551 -2.474 -13.557 1.00 97.44 203 GLN A O 1
ATOM 1721 N N . ALA A 1 204 ? 12.954 -1.111 -15.252 1.00 98.12 204 ALA A N 1
ATOM 1722 C CA . ALA A 1 204 ? 12.774 -2.176 -16.229 1.00 98.12 204 ALA A CA 1
ATOM 1723 C C . ALA A 1 204 ? 13.183 -1.767 -17.642 1.00 98.12 204 ALA A C 1
ATOM 1725 O O . ALA A 1 204 ? 13.179 -0.596 -18.024 1.00 98.12 204 ALA A O 1
ATOM 1726 N N . TRP A 1 205 ? 13.525 -2.754 -18.456 1.00 98.44 205 TRP A N 1
ATOM 1727 C CA . TRP A 1 205 ? 13.873 -2.558 -19.856 1.00 98.44 205 TRP A CA 1
ATOM 1728 C C . TRP A 1 205 ? 13.477 -3.779 -20.690 1.00 98.44 205 TRP A C 1
ATOM 1730 O O . TRP A 1 205 ? 13.187 -4.850 -20.169 1.00 98.44 205 TRP A O 1
ATOM 1740 N N . CYS A 1 206 ? 13.392 -3.613 -22.008 1.00 98.31 206 CYS A N 1
ATOM 1741 C CA . CYS A 1 206 ? 13.036 -4.707 -22.908 1.00 98.31 206 CYS A CA 1
ATOM 1742 C C . CYS A 1 206 ? 14.239 -5.615 -23.211 1.00 98.31 206 CYS A C 1
ATOM 1744 O O . CYS A 1 206 ? 15.395 -5.224 -23.023 1.00 98.31 206 CYS A O 1
ATOM 1746 N N . SER A 1 207 ? 13.988 -6.787 -23.801 1.00 98.12 207 SER A N 1
ATOM 1747 C CA . SER A 1 207 ? 15.054 -7.749 -24.117 1.00 98.12 207 SER A CA 1
ATOM 1748 C C . SER A 1 207 ? 16.093 -7.221 -25.119 1.00 98.12 207 SER A C 1
ATOM 1750 O O . SER A 1 207 ? 17.245 -7.644 -25.084 1.00 98.12 207 SER A O 1
ATOM 1752 N N . GLU A 1 208 ? 15.738 -6.283 -26.006 1.00 98.12 208 GLU A N 1
ATOM 1753 C CA . GLU A 1 208 ? 16.727 -5.650 -26.899 1.00 98.12 208 GLU A CA 1
ATOM 1754 C C . GLU A 1 208 ? 17.639 -4.674 -26.146 1.00 98.12 208 GLU A C 1
ATOM 1756 O O . GLU A 1 208 ? 18.841 -4.637 -26.398 1.00 98.12 208 GLU A O 1
ATOM 1761 N N . CYS A 1 209 ? 17.100 -3.928 -25.177 1.00 98.31 209 CYS A N 1
ATOM 1762 C CA . CYS A 1 209 ? 17.917 -3.086 -24.304 1.00 98.31 209 CYS A CA 1
ATOM 1763 C C . CYS A 1 209 ? 18.858 -3.924 -23.434 1.00 98.31 209 CYS A C 1
ATOM 1765 O O . CYS A 1 209 ? 19.975 -3.488 -23.183 1.00 98.31 209 CYS A O 1
ATOM 1767 N N . GLU A 1 210 ? 18.456 -5.131 -23.030 1.00 98.44 210 GLU A N 1
ATOM 1768 C CA . GLU A 1 210 ? 19.339 -6.032 -22.284 1.00 98.44 210 GLU A CA 1
ATOM 1769 C C . GLU A 1 210 ? 20.498 -6.542 -23.133 1.00 98.44 210 GLU A C 1
ATOM 1771 O O . GLU A 1 210 ? 21.645 -6.539 -22.687 1.00 98.44 210 GLU A O 1
ATOM 1776 N N . LYS A 1 211 ? 20.231 -6.915 -24.389 1.00 98.31 211 LYS A N 1
ATOM 1777 C CA . LYS A 1 211 ? 21.295 -7.277 -25.335 1.00 98.31 211 LYS A CA 1
ATOM 1778 C C . LYS A 1 211 ? 22.283 -6.132 -25.515 1.00 98.31 211 LYS A C 1
ATOM 1780 O O . LYS A 1 211 ? 23.489 -6.378 -25.506 1.00 98.31 211 LYS A O 1
ATOM 1785 N N . GLU A 1 212 ? 21.783 -4.905 -25.657 1.00 98.19 212 GLU A N 1
ATOM 1786 C CA . GLU A 1 212 ? 22.639 -3.728 -25.789 1.00 98.19 212 GLU A CA 1
ATOM 1787 C C . GLU A 1 212 ? 23.454 -3.495 -24.512 1.00 98.19 212 GLU A C 1
ATOM 1789 O O . GLU A 1 212 ? 24.673 -3.396 -24.590 1.00 98.19 212 GLU A O 1
ATOM 1794 N N . ARG A 1 213 ? 22.825 -3.544 -23.331 1.00 97.81 213 ARG A N 1
ATOM 1795 C CA . ARG A 1 213 ? 23.495 -3.412 -22.030 1.00 97.81 213 ARG A CA 1
ATOM 1796 C C . ARG A 1 213 ? 24.609 -4.445 -21.848 1.00 97.81 213 ARG A C 1
ATOM 1798 O O . ARG A 1 213 ? 25.700 -4.097 -21.405 1.00 97.81 213 ARG A O 1
ATOM 1805 N N . ILE A 1 214 ? 24.377 -5.711 -22.199 1.00 97.94 214 ILE A N 1
ATOM 1806 C CA . ILE A 1 214 ? 25.408 -6.760 -22.131 1.00 97.94 214 ILE A CA 1
ATOM 1807 C C . ILE A 1 214 ? 26.541 -6.460 -23.119 1.00 97.94 214 ILE A C 1
ATOM 1809 O O . ILE A 1 214 ? 27.715 -6.519 -22.749 1.00 97.94 214 ILE A O 1
ATOM 1813 N N . LYS A 1 215 ? 26.203 -6.113 -24.366 1.00 97.62 215 LYS A N 1
ATOM 1814 C CA . LYS A 1 215 ? 27.167 -5.790 -25.429 1.00 97.62 215 LYS A CA 1
ATOM 1815 C C . LYS A 1 215 ? 28.072 -4.616 -25.044 1.00 97.62 215 LYS A C 1
ATOM 1817 O O . LYS A 1 215 ? 29.261 -4.648 -25.355 1.00 97.62 215 LYS A O 1
ATOM 1822 N N . THR A 1 216 ? 27.533 -3.614 -24.355 1.00 96.38 216 THR A N 1
ATOM 1823 C CA . THR A 1 216 ? 28.254 -2.404 -23.941 1.00 96.38 216 THR A CA 1
ATOM 1824 C C . THR A 1 216 ? 28.871 -2.501 -22.541 1.00 96.38 216 THR A C 1
ATOM 1826 O O . THR A 1 216 ? 29.413 -1.513 -22.049 1.00 96.38 216 THR A O 1
ATOM 1829 N N . ASN A 1 217 ? 28.844 -3.680 -21.905 1.00 96.12 217 ASN A N 1
ATOM 1830 C CA . ASN A 1 217 ? 29.369 -3.926 -20.556 1.00 96.12 217 ASN A CA 1
ATOM 1831 C C . ASN A 1 217 ? 28.697 -3.078 -19.453 1.00 96.12 217 ASN A C 1
ATOM 1833 O O . ASN A 1 217 ? 29.360 -2.512 -18.583 1.00 96.12 217 ASN A O 1
ATOM 1837 N N . GLY A 1 218 ? 27.368 -3.010 -19.483 1.00 95.75 218 GLY A N 1
ATOM 1838 C CA . GLY A 1 218 ? 26.533 -2.311 -18.512 1.00 95.75 218 GLY A CA 1
ATOM 1839 C C . GLY A 1 218 ? 25.870 -1.056 -19.075 1.00 95.75 218 GLY A C 1
ATOM 1840 O O . GLY A 1 218 ? 25.961 -0.762 -20.269 1.00 95.75 218 GLY A O 1
ATOM 1841 N N . TRP A 1 219 ? 25.195 -0.327 -18.183 1.00 96.25 219 TRP A N 1
ATOM 1842 C CA . TRP A 1 219 ? 24.591 0.968 -18.488 1.00 96.25 219 TRP A CA 1
ATOM 1843 C C . TRP A 1 219 ? 25.678 2.036 -18.629 1.00 96.25 219 TRP A C 1
ATOM 1845 O O . TRP A 1 219 ? 26.422 2.314 -17.691 1.00 96.25 219 TRP A O 1
ATOM 1855 N N . ASN A 1 220 ? 25.778 2.609 -19.823 1.00 96.56 220 ASN A N 1
ATOM 1856 C CA . ASN A 1 220 ? 26.747 3.628 -20.217 1.00 96.56 220 ASN A CA 1
ATOM 1857 C C . ASN A 1 220 ? 26.141 4.531 -21.303 1.00 96.56 220 ASN A C 1
ATOM 1859 O O . ASN A 1 220 ? 25.004 4.313 -21.711 1.00 96.56 220 ASN A O 1
ATOM 1863 N N . ASP A 1 221 ? 26.889 5.513 -21.803 1.00 97.19 221 ASP A N 1
ATOM 1864 C CA . ASP A 1 221 ? 26.360 6.489 -22.766 1.00 97.19 221 ASP A CA 1
ATOM 1865 C C . ASP A 1 221 ? 25.744 5.847 -24.029 1.00 97.19 221 ASP A C 1
ATOM 1867 O O . ASP A 1 221 ? 24.695 6.295 -24.488 1.00 97.19 221 ASP A O 1
ATOM 1871 N N . GLU A 1 222 ? 26.336 4.772 -24.569 1.00 96.88 222 GLU A N 1
ATOM 1872 C CA . GLU A 1 222 ? 25.826 4.078 -25.768 1.00 96.88 222 GLU A CA 1
ATOM 1873 C C . GLU A 1 222 ? 24.497 3.361 -25.485 1.00 96.88 222 GLU A C 1
ATOM 1875 O O . GLU A 1 222 ? 23.497 3.588 -26.172 1.00 96.88 222 GLU A O 1
ATOM 1880 N N . SER A 1 223 ? 24.458 2.530 -24.440 1.00 97.00 223 SER A N 1
ATOM 1881 C CA . SER A 1 223 ? 23.245 1.791 -24.061 1.00 97.00 223 SER A CA 1
ATOM 1882 C C . SER A 1 223 ? 22.133 2.707 -23.548 1.00 97.00 223 SER A C 1
ATOM 1884 O O . SER A 1 223 ? 20.959 2.443 -23.809 1.00 97.00 223 SER A O 1
ATOM 1886 N N . MET A 1 224 ? 22.475 3.811 -22.878 1.00 97.06 224 MET A N 1
ATOM 1887 C CA . MET A 1 224 ? 21.513 4.813 -22.416 1.00 97.06 224 MET A CA 1
ATOM 1888 C C . MET A 1 224 ? 20.912 5.609 -23.578 1.00 97.06 224 MET A C 1
A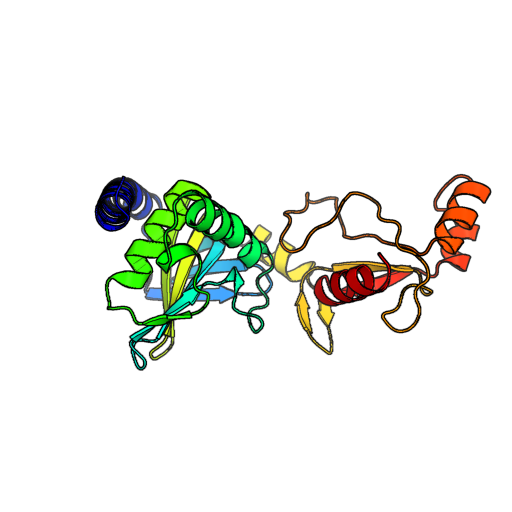TOM 1890 O O . MET A 1 224 ? 19.703 5.855 -23.572 1.00 97.06 224 MET A O 1
ATOM 1894 N N . GLU A 1 225 ? 21.699 5.949 -24.606 1.00 97.44 225 GLU A N 1
ATOM 1895 C CA . GLU A 1 225 ? 21.176 6.584 -25.825 1.00 97.44 225 GLU A CA 1
ATOM 1896 C C . GLU A 1 225 ? 20.273 5.630 -26.620 1.00 97.44 225 GLU A C 1
ATOM 1898 O O . GLU A 1 225 ? 19.290 6.068 -27.220 1.00 97.44 225 GLU A O 1
ATOM 1903 N N . PHE A 1 226 ? 20.549 4.322 -26.597 1.00 97.62 226 PHE A N 1
ATOM 1904 C CA . PHE A 1 226 ? 19.654 3.322 -27.179 1.00 97.62 226 PHE A CA 1
ATOM 1905 C C . PHE A 1 226 ? 18.362 3.155 -26.364 1.00 97.62 226 PHE A C 1
ATOM 1907 O O . PHE A 1 226 ? 17.263 3.134 -26.923 1.00 97.62 226 PHE A O 1
ATOM 1914 N N . ALA A 1 227 ? 18.470 3.038 -25.040 1.00 97.50 227 ALA A N 1
ATOM 1915 C CA . ALA A 1 227 ? 17.333 2.764 -24.169 1.00 97.50 227 ALA A CA 1
ATOM 1916 C C . ALA A 1 227 ? 16.413 3.972 -23.973 1.00 97.50 227 ALA A C 1
ATOM 1918 O O . ALA A 1 227 ? 15.219 3.762 -23.769 1.00 97.50 227 ALA A O 1
ATOM 1919 N N . LYS A 1 228 ? 16.944 5.203 -24.026 1.00 97.56 228 LYS A N 1
ATOM 1920 C CA . LYS A 1 228 ? 16.231 6.470 -23.759 1.00 97.56 228 LYS A CA 1
ATOM 1921 C C . LYS A 1 228 ? 15.239 6.328 -22.615 1.00 97.56 228 LYS A C 1
ATOM 1923 O O . LYS A 1 228 ? 14.024 6.338 -22.811 1.00 97.56 228 LYS A O 1
ATOM 1928 N N . ILE A 1 229 ? 15.794 6.117 -21.427 1.00 97.44 229 ILE A N 1
ATOM 1929 C CA . ILE A 1 229 ? 15.022 5.849 -20.219 1.00 97.44 229 ILE A CA 1
ATOM 1930 C C . ILE A 1 229 ? 14.008 6.974 -19.984 1.00 97.44 229 ILE A C 1
ATOM 1932 O O . ILE A 1 229 ? 14.323 8.161 -20.069 1.00 97.44 229 ILE A O 1
ATOM 1936 N N . SER A 1 230 ? 12.779 6.570 -19.695 1.00 96.25 230 SER A N 1
ATOM 1937 C CA . SER A 1 230 ? 11.628 7.425 -19.458 1.00 96.25 230 SER A CA 1
ATOM 1938 C C . SER A 1 230 ? 11.082 7.199 -18.052 1.00 96.25 230 SER A C 1
ATOM 1940 O O . SER A 1 230 ? 11.153 6.095 -17.510 1.00 96.25 230 SER A O 1
ATOM 1942 N N . LEU A 1 231 ? 10.551 8.269 -17.468 1.00 96.94 231 LEU A N 1
ATOM 1943 C CA . LEU A 1 231 ? 9.931 8.271 -16.149 1.00 96.94 231 LEU A CA 1
ATOM 1944 C C . LEU A 1 231 ? 8.447 7.906 -16.277 1.00 96.94 231 LEU A C 1
ATOM 1946 O O . LEU A 1 231 ? 7.711 8.550 -17.027 1.00 96.94 231 LEU A O 1
ATOM 1950 N N . VAL A 1 232 ? 8.000 6.909 -15.519 1.00 97.31 232 VAL A N 1
ATOM 1951 C CA . VAL A 1 232 ? 6.596 6.485 -15.428 1.00 97.31 232 VAL A CA 1
ATOM 1952 C C . VAL A 1 232 ? 6.196 6.283 -13.971 1.00 97.31 232 VAL A C 1
ATOM 1954 O O . VAL A 1 232 ? 7.048 6.226 -13.090 1.00 97.31 232 VAL A O 1
ATOM 1957 N N . CYS A 1 233 ? 4.895 6.215 -13.683 1.00 96.06 233 CYS A N 1
ATOM 1958 C CA . CYS A 1 233 ? 4.447 5.888 -12.327 1.00 96.06 233 CYS A CA 1
ATOM 1959 C C . CYS A 1 233 ? 4.472 4.376 -12.095 1.00 96.06 233 CYS A C 1
ATOM 1961 O O . CYS A 1 233 ? 4.363 3.602 -13.049 1.00 96.06 233 CYS A O 1
ATOM 1963 N N . GLU A 1 234 ? 4.527 3.962 -10.831 1.00 95.12 234 GLU A N 1
ATOM 1964 C CA . GLU A 1 234 ? 4.490 2.557 -10.412 1.00 95.12 234 GLU A CA 1
ATOM 1965 C C . GLU A 1 234 ? 3.333 1.779 -11.057 1.00 95.12 234 GLU A C 1
ATOM 1967 O O . GLU A 1 234 ? 3.510 0.656 -11.523 1.00 95.12 234 GLU A O 1
ATOM 1972 N N . LYS A 1 235 ? 2.141 2.379 -11.154 1.00 94.00 235 LYS A N 1
ATOM 1973 C CA . LYS A 1 235 ? 0.999 1.694 -11.769 1.00 94.00 235 LYS A CA 1
ATOM 1974 C C . LYS A 1 235 ? 1.204 1.452 -13.268 1.00 94.00 235 LYS A C 1
ATOM 1976 O O . LYS A 1 235 ? 0.955 0.346 -13.734 1.00 94.00 235 LYS A O 1
ATOM 1981 N N . CYS A 1 236 ? 1.738 2.431 -14.004 1.00 95.88 236 CYS A N 1
ATOM 1982 C CA . CYS A 1 236 ? 2.111 2.229 -15.408 1.00 95.88 236 CYS A CA 1
ATOM 1983 C C . CYS A 1 236 ? 3.194 1.151 -15.549 1.00 95.88 236 CYS A C 1
ATOM 1985 O O . CYS A 1 236 ? 3.126 0.342 -16.467 1.00 95.88 236 CYS A O 1
ATOM 1987 N N . TYR A 1 237 ? 4.180 1.133 -14.647 1.00 97.25 237 TYR A N 1
ATOM 1988 C CA . TYR A 1 237 ? 5.230 0.117 -14.633 1.00 97.25 237 TYR A CA 1
ATOM 1989 C C . TYR A 1 237 ? 4.636 -1.296 -14.539 1.00 97.25 237 TYR A C 1
ATOM 1991 O O . TYR A 1 237 ? 4.944 -2.138 -15.379 1.00 97.25 237 TYR A O 1
ATOM 1999 N N . PHE A 1 238 ? 3.721 -1.543 -13.594 1.00 95.56 238 PHE A N 1
ATOM 2000 C CA . PHE A 1 238 ? 3.114 -2.869 -13.435 1.00 95.56 238 PHE A CA 1
ATOM 2001 C C . PHE A 1 238 ? 2.123 -3.238 -14.549 1.00 95.56 238 PHE A C 1
ATOM 2003 O O . PHE A 1 238 ? 2.061 -4.402 -14.932 1.00 95.56 238 PHE A O 1
ATOM 2010 N N . GLU A 1 239 ? 1.395 -2.279 -15.126 1.00 95.25 239 GLU A N 1
ATOM 2011 C CA . GLU A 1 239 ? 0.562 -2.531 -16.316 1.00 95.25 239 GLU A CA 1
ATOM 2012 C C . GLU A 1 239 ? 1.409 -2.917 -17.544 1.00 95.25 239 GLU A C 1
ATOM 2014 O O . GLU A 1 239 ? 1.017 -3.755 -18.362 1.00 95.25 239 GLU A O 1
ATOM 2019 N N . ILE A 1 240 ? 2.595 -2.317 -17.681 1.00 97.06 240 ILE A N 1
ATOM 2020 C CA . ILE A 1 240 ? 3.566 -2.680 -18.717 1.00 97.06 240 ILE A CA 1
ATOM 2021 C C . ILE A 1 240 ? 4.163 -4.058 -18.425 1.00 97.06 240 ILE A C 1
ATOM 2023 O O . ILE A 1 240 ? 4.246 -4.866 -19.352 1.00 97.06 240 ILE A O 1
ATOM 2027 N N . LYS A 1 241 ? 4.529 -4.343 -17.168 1.00 97.00 241 LYS A N 1
ATOM 2028 C CA . LYS A 1 241 ? 5.037 -5.650 -16.724 1.00 97.00 241 LYS A CA 1
ATOM 2029 C C . LYS A 1 241 ? 4.075 -6.776 -17.101 1.00 97.00 241 LYS A C 1
ATOM 2031 O O . LYS A 1 241 ? 4.456 -7.671 -17.847 1.00 97.00 241 LYS A O 1
ATOM 2036 N N . GLU A 1 242 ? 2.799 -6.649 -16.738 1.00 94.94 242 GLU A N 1
ATOM 2037 C CA . GLU A 1 242 ? 1.746 -7.633 -17.051 1.00 94.94 242 GLU A CA 1
ATOM 2038 C C . GLU A 1 242 ? 1.576 -7.915 -18.551 1.00 94.94 242 GLU A C 1
ATOM 2040 O O . GLU A 1 242 ? 1.161 -9.004 -18.939 1.00 94.94 242 GLU A O 1
ATOM 2045 N N . THR A 1 243 ? 1.890 -6.944 -19.410 1.00 94.25 243 THR A N 1
ATOM 2046 C CA . THR A 1 243 ? 1.814 -7.125 -20.867 1.00 94.25 243 THR A CA 1
ATOM 2047 C C . THR A 1 243 ? 3.069 -7.798 -21.442 1.00 94.25 243 THR A C 1
ATOM 2049 O O . THR A 1 243 ? 3.016 -8.389 -22.526 1.00 94.25 243 THR A O 1
ATOM 2052 N N . ASN A 1 244 ? 4.213 -7.673 -20.762 1.00 95.38 244 ASN A N 1
ATOM 2053 C CA . ASN A 1 244 ? 5.528 -8.020 -21.303 1.00 95.38 244 ASN A CA 1
ATOM 2054 C C . ASN A 1 244 ? 6.177 -9.267 -20.684 1.00 95.38 244 ASN A C 1
ATOM 2056 O O . ASN A 1 244 ? 7.070 -9.820 -21.332 1.00 95.38 244 ASN A O 1
ATOM 2060 N N . GLU A 1 245 ? 5.715 -9.733 -19.522 1.00 82.56 245 GLU A N 1
ATOM 2061 C CA . GLU A 1 245 ? 6.021 -11.067 -18.967 1.00 82.56 245 GLU A CA 1
ATOM 2062 C C . GLU A 1 245 ? 5.299 -12.183 -19.730 1.00 82.56 245 GLU A C 1
ATOM 2064 O O . GLU A 1 245 ? 5.955 -13.179 -20.119 1.00 82.56 245 GLU A O 1
#

Sequence (245 aa):
MKYKKYAEKSCQKLNEFQNDFRKKYDTDNYENWFYNQSSETLRLYSENKEIYFKYIPVGTFSQKKNTWMWSWANENSVEPRKFQTLKVKEFGEKKNYENLTNEHFGGDNFTGWELTSIAFEIIGAIGTYRVISDDLEKYFLLTEEITKEEVEKIESELIECGVHGKLRKAFICQHLNSKQKTGFEEAFETYRGMELDEEDDFQAWCSECEKERIKTNGWNDESMEFAKISLVCEKCYFEIKETNE